Protein AF-A0A2G8SA10-F1 (afdb_monomer)

Solvent-accessible surface area (backbone atoms only — not comparable to full-atom values): 16112 Å² total; per-residue (Å²): 133,70,94,41,71,66,56,43,59,72,45,32,75,64,47,49,62,54,50,59,50,58,73,62,64,83,67,89,82,85,55,73,74,56,46,31,47,38,14,42,74,66,73,32,87,22,38,64,58,41,48,52,50,49,50,41,25,48,66,39,30,44,56,31,50,48,41,29,55,48,26,53,33,26,71,75,37,34,72,94,54,48,6,44,57,48,43,56,63,67,43,37,29,42,35,38,38,27,41,67,36,91,66,28,86,79,42,53,52,41,50,23,46,31,78,74,50,70,51,83,43,42,48,64,60,48,43,72,67,39,73,64,46,34,50,54,54,59,70,41,49,65,58,55,50,53,50,46,65,74,43,59,84,42,90,43,54,70,49,70,43,41,37,34,42,38,36,64,93,38,91,56,63,48,79,47,74,37,82,37,45,51,58,39,66,70,62,75,72,46,91,68,52,71,64,57,53,51,42,43,36,54,32,40,35,50,51,22,52,49,26,42,58,69,39,40,34,36,43,53,82,41,92,88,48,66,47,53,61,40,48,18,44,69,44,81,53,96,94,38,80,41,82,41,68,53,59,96,52,66,68,50,44,74,72,62,75,56,82,46,84,95,48,68,59,65,59,53,50,55,53,58,70,67,45,79,50,89,64,52,73,68,56,48,38,39,46,60,66,39,78

Structure (mmCIF, N/CA/C/O backbone):
data_AF-A0A2G8SA10-F1
#
_entry.id   AF-A0A2G8SA10-F1
#
loop_
_atom_site.group_PDB
_atom_site.id
_atom_site.type_symbol
_atom_site.label_atom_id
_atom_site.label_alt_id
_atom_site.label_comp_id
_atom_site.label_asym_id
_atom_site.label_entity_id
_atom_site.label_seq_id
_atom_site.pdbx_PDB_ins_code
_atom_site.Cartn_x
_atom_site.Cartn_y
_atom_site.Cartn_z
_atom_site.occupancy
_atom_site.B_iso_or_equiv
_atom_site.auth_seq_id
_atom_site.auth_comp_id
_atom_site.auth_asym_id
_atom_site.auth_atom_id
_atom_site.pdbx_PDB_model_num
ATOM 1 N N . MET A 1 1 ? 3.191 -9.660 -19.227 1.00 52.47 1 MET A N 1
ATOM 2 C CA . MET A 1 1 ? 2.932 -9.912 -20.667 1.00 52.47 1 MET A CA 1
ATOM 3 C C . MET A 1 1 ? 1.747 -10.867 -20.722 1.00 52.47 1 MET A C 1
ATOM 5 O O . MET A 1 1 ? 1.812 -11.886 -20.051 1.00 52.47 1 MET A O 1
ATOM 9 N N . TYR A 1 2 ? 0.640 -10.502 -21.376 1.00 78.06 2 TYR A N 1
ATOM 10 C CA . TYR A 1 2 ? -0.600 -11.293 -21.336 1.00 78.06 2 TYR A CA 1
ATOM 11 C C . TYR A 1 2 ? -0.462 -12.633 -22.078 1.00 78.06 2 TYR A C 1
ATOM 13 O O . TYR A 1 2 ? 0.208 -12.698 -23.105 1.00 78.06 2 TYR A O 1
ATOM 21 N N . CYS A 1 3 ? -1.139 -13.672 -21.576 1.00 63.56 3 CYS A N 1
ATOM 22 C CA . CYS A 1 3 ? -1.157 -15.028 -22.142 1.00 63.56 3 CYS A CA 1
ATOM 23 C C . CYS A 1 3 ? -1.763 -15.124 -23.547 1.00 63.56 3 CYS A C 1
ATOM 25 O O . CYS A 1 3 ? -1.371 -15.969 -24.347 1.00 63.56 3 CYS A O 1
ATOM 27 N N . SER A 1 4 ? -2.741 -14.272 -23.842 1.00 87.19 4 SER A N 1
ATOM 28 C CA . SER A 1 4 ? -3.426 -14.219 -25.128 1.00 87.19 4 SER A CA 1
ATOM 29 C C . SER A 1 4 ? -4.048 -12.842 -25.350 1.00 87.19 4 SER A C 1
ATOM 31 O O . SER A 1 4 ? -4.092 -11.995 -24.448 1.00 87.19 4 SER A O 1
ATOM 33 N N . LYS A 1 5 ? -4.573 -12.624 -26.559 1.00 73.94 5 LYS A N 1
ATOM 34 C CA . LYS A 1 5 ? -5.356 -11.426 -26.875 1.00 73.94 5 LYS A CA 1
ATOM 35 C C . LYS A 1 5 ? -6.669 -11.384 -26.094 1.00 73.94 5 LYS A C 1
ATOM 37 O O . LYS A 1 5 ? -7.080 -10.293 -25.710 1.00 73.94 5 LYS A O 1
ATOM 42 N N . GLU A 1 6 ? -7.303 -12.526 -25.813 1.00 85.00 6 GLU A N 1
ATOM 43 C CA . GLU A 1 6 ? -8.458 -12.586 -24.910 1.00 85.00 6 GLU A CA 1
ATOM 44 C C . GLU A 1 6 ? -8.082 -12.174 -23.479 1.00 85.00 6 GLU A C 1
ATOM 46 O O . GLU A 1 6 ? -8.785 -11.345 -22.904 1.00 85.00 6 GLU A O 1
ATOM 51 N N . CYS A 1 7 ? -6.953 -12.661 -22.935 1.00 68.69 7 CYS A N 1
ATOM 52 C CA . CYS A 1 7 ? -6.465 -12.259 -21.606 1.00 68.69 7 CYS A CA 1
ATOM 53 C C . CYS A 1 7 ? -6.276 -10.730 -21.532 1.00 68.69 7 CYS A C 1
ATOM 55 O O . CYS A 1 7 ? -6.734 -10.081 -20.595 1.00 68.69 7 CYS A O 1
ATOM 57 N N . GLN A 1 8 ? -5.656 -10.144 -22.564 1.00 74.94 8 GLN A N 1
ATOM 58 C CA . GLN A 1 8 ? -5.450 -8.698 -22.662 1.00 74.94 8 GLN A CA 1
ATOM 59 C C . GLN A 1 8 ? -6.767 -7.919 -22.796 1.00 74.94 8 GLN A C 1
ATOM 61 O O . GLN A 1 8 ? -6.911 -6.856 -22.200 1.00 74.94 8 GLN A O 1
ATOM 66 N N . LYS A 1 9 ? -7.727 -8.411 -23.591 1.00 82.88 9 LYS A N 1
ATOM 67 C CA . LYS A 1 9 ? -9.037 -7.763 -23.767 1.00 82.88 9 LYS A CA 1
ATOM 68 C C . LYS A 1 9 ? -9.859 -7.779 -22.483 1.00 82.88 9 LYS A C 1
ATOM 70 O O . LYS A 1 9 ? -10.496 -6.775 -22.179 1.00 82.88 9 LYS A O 1
ATOM 75 N N . ASN A 1 10 ? -9.832 -8.888 -21.747 1.00 81.62 10 ASN A N 1
ATOM 76 C CA . ASN A 1 10 ? -10.555 -9.025 -20.484 1.00 81.62 10 ASN A CA 1
ATOM 77 C C . ASN A 1 10 ? -10.010 -8.070 -19.419 1.00 81.62 10 ASN A C 1
ATOM 79 O O . ASN A 1 10 ? -10.787 -7.462 -18.690 1.00 81.62 10 ASN A O 1
ATOM 83 N N . ASP A 1 11 ? -8.693 -7.869 -19.390 1.00 74.56 11 ASP A N 1
ATOM 84 C CA . ASP A 1 11 ? -8.050 -6.930 -18.469 1.00 74.56 11 ASP A CA 1
ATOM 85 C C . ASP A 1 11 ? -7.935 -5.495 -19.027 1.00 74.56 11 ASP A C 1
ATOM 87 O O . ASP A 1 11 ? -7.415 -4.577 -18.391 1.00 74.56 11 ASP A O 1
ATOM 91 N N . TRP A 1 12 ? -8.458 -5.254 -20.233 1.00 68.25 12 TRP A N 1
ATOM 92 C CA . TRP A 1 12 ? -8.303 -3.974 -20.920 1.00 68.25 12 TRP A CA 1
ATOM 93 C C . TRP A 1 12 ? -8.905 -2.808 -20.141 1.00 68.25 12 TRP A C 1
ATOM 95 O O . TRP A 1 12 ? -8.407 -1.695 -20.250 1.00 68.25 12 TRP A O 1
ATOM 105 N N . ALA A 1 13 ? -9.956 -3.021 -19.347 1.00 68.00 13 ALA A N 1
ATOM 106 C CA . ALA A 1 13 ? -10.545 -1.954 -18.541 1.00 68.00 13 ALA A CA 1
ATOM 107 C C . ALA A 1 13 ? -9.548 -1.384 -17.513 1.00 68.00 13 ALA A C 1
ATOM 109 O O . ALA A 1 13 ? -9.407 -0.162 -17.435 1.00 68.00 13 ALA A O 1
ATOM 110 N N . HIS A 1 14 ? -8.809 -2.248 -16.807 1.00 57.03 14 HIS A N 1
ATOM 111 C CA . HIS A 1 14 ? -7.754 -1.837 -15.875 1.00 57.03 14 HIS A CA 1
ATOM 112 C C . HIS A 1 14 ? -6.529 -1.314 -16.635 1.00 57.03 14 HIS A C 1
ATOM 114 O O . HIS A 1 14 ? -6.027 -0.222 -16.361 1.00 57.03 14 HIS A O 1
ATOM 120 N N . HIS A 1 15 ? -6.102 -2.035 -17.675 1.00 58.75 15 HIS A N 1
ATOM 121 C CA . HIS A 1 15 ? -4.906 -1.693 -18.441 1.00 58.75 15 HIS A CA 1
ATOM 122 C C . HIS A 1 15 ? -5.034 -0.385 -19.237 1.00 58.75 15 HIS A C 1
ATOM 124 O O . HIS A 1 15 ? -4.071 0.365 -19.364 1.00 58.75 15 HIS A O 1
ATOM 130 N N . LYS A 1 16 ? -6.211 -0.062 -19.785 1.00 64.62 16 LYS A N 1
ATOM 131 C CA . LYS A 1 16 ? -6.434 1.119 -20.643 1.00 64.62 16 LYS A CA 1
ATOM 132 C C . LYS A 1 16 ? -6.174 2.430 -19.910 1.00 64.62 16 LYS A C 1
ATOM 134 O O . LYS A 1 16 ? -5.709 3.383 -20.538 1.00 64.62 16 LYS A O 1
ATOM 139 N N . ALA A 1 17 ? -6.488 2.494 -18.616 1.00 55.41 17 ALA A N 1
ATOM 140 C CA . ALA A 1 17 ? -6.209 3.668 -17.796 1.00 55.41 17 ALA A CA 1
ATOM 141 C C . ALA A 1 17 ? -4.692 3.891 -17.662 1.00 55.41 17 ALA A C 1
ATOM 143 O O . ALA A 1 17 ? -4.213 4.993 -17.933 1.00 55.41 17 ALA A O 1
ATOM 144 N N . MET A 1 18 ? -3.938 2.824 -17.375 1.00 48.91 18 MET A N 1
ATOM 145 C CA . MET A 1 18 ? -2.472 2.852 -17.275 1.00 48.91 18 MET A CA 1
ATOM 146 C C . MET A 1 18 ? -1.786 3.068 -18.636 1.00 48.91 18 MET A C 1
ATOM 148 O O . MET A 1 18 ? -0.852 3.852 -18.759 1.00 48.91 18 MET A O 1
ATOM 152 N N . CYS A 1 19 ? -2.277 2.446 -19.708 1.00 54.28 19 CYS A N 1
ATOM 153 C CA . CYS A 1 19 ? -1.694 2.548 -21.048 1.00 54.28 19 CYS A CA 1
ATOM 154 C C . CYS A 1 19 ? -1.793 3.970 -21.622 1.00 54.28 19 CYS A C 1
ATOM 156 O O . CYS A 1 19 ? -0.804 4.509 -22.122 1.00 54.28 19 CYS A O 1
ATOM 158 N N . LYS A 1 20 ? -2.958 4.623 -21.486 1.00 50.97 20 LYS A N 1
ATOM 159 C CA . LYS A 1 20 ? -3.136 6.031 -21.892 1.00 50.97 20 LYS A CA 1
ATOM 160 C C . LYS A 1 20 ? -2.178 6.967 -21.159 1.00 50.97 20 LYS A C 1
ATOM 162 O O . LYS A 1 20 ? -1.727 7.960 -21.731 1.00 50.97 20 LYS A O 1
ATOM 167 N N . TYR A 1 21 ? -1.883 6.650 -19.907 1.00 48.22 21 TYR A N 1
ATOM 168 C CA . TYR A 1 21 ? -0.949 7.398 -19.089 1.00 48.22 21 TYR A CA 1
ATOM 169 C C . TYR A 1 21 ? 0.499 7.224 -19.572 1.00 48.22 21 TYR A C 1
ATOM 171 O O . TYR A 1 21 ? 1.159 8.222 -19.858 1.00 48.22 21 TYR A O 1
ATOM 179 N N . ILE A 1 22 ? 0.943 5.982 -19.806 1.00 47.69 22 ILE A N 1
ATOM 180 C CA . ILE A 1 22 ? 2.280 5.677 -20.347 1.00 47.69 22 ILE A CA 1
ATOM 181 C C . ILE A 1 22 ? 2.517 6.421 -21.672 1.00 47.69 22 ILE A C 1
ATOM 183 O O . ILE A 1 22 ? 3.528 7.097 -21.823 1.00 47.69 22 ILE A O 1
ATOM 187 N N . THR A 1 23 ? 1.542 6.422 -22.592 1.00 48.53 23 THR A N 1
ATOM 188 C CA . THR A 1 23 ? 1.671 7.125 -23.887 1.00 48.53 23 THR A CA 1
ATOM 189 C C . THR A 1 23 ? 1.771 8.655 -23.794 1.00 48.53 23 THR A C 1
ATOM 191 O O . THR A 1 23 ? 2.188 9.298 -24.756 1.00 48.53 23 THR A O 1
ATOM 194 N N . ARG A 1 24 ? 1.386 9.272 -22.666 1.00 52.22 24 ARG A N 1
ATOM 195 C CA . ARG A 1 24 ? 1.549 10.723 -22.445 1.00 52.22 24 ARG A CA 1
ATOM 196 C C . ARG A 1 24 ? 2.944 11.093 -21.937 1.00 52.22 24 ARG A C 1
ATOM 198 O O . ARG A 1 24 ? 3.322 12.257 -22.057 1.00 52.22 24 ARG A O 1
ATOM 205 N N . ARG A 1 25 ? 3.684 10.129 -21.384 1.00 48.16 25 ARG A N 1
ATOM 206 C CA . ARG A 1 25 ? 4.980 10.347 -20.734 1.00 48.16 25 ARG A CA 1
ATOM 207 C C . ARG A 1 25 ? 6.124 10.599 -21.719 1.00 48.16 25 ARG A C 1
ATOM 209 O O . ARG A 1 25 ? 7.017 11.376 -21.405 1.00 48.16 25 ARG A O 1
ATOM 216 N N . ASP A 1 26 ? 6.041 10.045 -22.928 1.00 48.62 26 ASP A N 1
ATOM 217 C CA . ASP A 1 26 ? 7.108 10.070 -23.948 1.00 48.62 26 ASP A CA 1
ATOM 218 C C . ASP A 1 26 ? 7.297 11.424 -24.675 1.00 48.62 26 ASP A C 1
ATOM 220 O O . ASP A 1 26 ? 7.929 11.491 -25.727 1.00 48.62 26 ASP A O 1
ATOM 224 N N . ARG A 1 27 ? 6.748 12.534 -24.162 1.00 48.84 27 ARG A N 1
ATOM 225 C CA . ARG A 1 27 ? 6.917 13.875 -24.759 1.00 48.84 27 ARG A CA 1
ATOM 226 C C . ARG A 1 27 ? 7.646 14.811 -23.791 1.00 48.84 27 ARG A C 1
ATOM 228 O O . ARG A 1 27 ? 7.020 15.452 -22.946 1.00 48.84 27 ARG A O 1
ATOM 235 N N . GLU A 1 28 ? 8.971 14.858 -23.919 1.00 50.31 28 GLU A N 1
ATOM 236 C CA . GLU A 1 28 ? 9.911 15.593 -23.059 1.00 50.31 28 GLU A CA 1
ATOM 237 C C . GLU A 1 28 ? 9.909 17.124 -23.244 1.00 50.31 28 GLU A C 1
ATOM 239 O O . GLU A 1 28 ? 9.985 17.634 -24.360 1.00 50.31 28 GLU A O 1
ATOM 244 N N . ASN A 1 29 ? 9.827 17.825 -22.103 1.00 49.28 29 ASN A N 1
ATOM 245 C CA . ASN A 1 29 ? 10.587 19.002 -21.632 1.00 49.28 29 ASN A CA 1
ATOM 246 C C . ASN A 1 29 ? 9.717 19.690 -20.565 1.00 49.28 29 ASN A C 1
ATOM 248 O O . ASN A 1 29 ? 8.727 20.354 -20.885 1.00 49.28 29 ASN A O 1
ATOM 252 N N . TRP A 1 30 ? 10.025 19.464 -19.285 1.00 57.94 30 TRP A N 1
ATOM 253 C CA . TRP A 1 30 ? 9.155 19.836 -18.163 1.00 57.94 30 TRP A CA 1
ATOM 254 C C . TRP A 1 30 ? 9.758 21.004 -17.376 1.00 57.94 30 TRP A C 1
ATOM 256 O O . TRP A 1 30 ? 10.756 20.846 -16.683 1.00 57.94 30 TRP A O 1
ATOM 266 N N . GLY A 1 31 ? 9.153 22.189 -17.498 1.00 60.66 31 GLY A N 1
ATOM 267 C CA . GLY A 1 31 ? 9.415 23.324 -16.609 1.00 60.66 31 GLY A CA 1
ATOM 268 C C . GLY A 1 31 ? 8.595 23.235 -15.316 1.00 60.66 31 GLY A C 1
ATOM 269 O O . GLY A 1 31 ? 7.579 22.538 -15.273 1.00 60.66 31 GLY A O 1
ATOM 270 N N . LYS A 1 32 ? 9.012 23.974 -14.278 1.00 62.75 32 LYS A N 1
ATOM 271 C CA . LYS A 1 32 ? 8.345 24.058 -12.961 1.00 62.75 32 LYS A CA 1
ATOM 272 C C . LYS A 1 32 ? 6.838 24.337 -13.070 1.00 62.75 32 LYS A C 1
ATOM 274 O O . LYS A 1 32 ? 6.046 23.663 -12.422 1.00 62.75 32 LYS A O 1
ATOM 279 N N . ASP A 1 33 ? 6.451 25.227 -13.982 1.00 70.50 33 ASP A N 1
ATOM 280 C CA . ASP A 1 33 ? 5.052 25.602 -14.232 1.00 70.50 33 ASP A CA 1
ATOM 281 C C . ASP A 1 33 ? 4.172 24.406 -14.634 1.00 70.50 33 ASP A C 1
ATOM 283 O O . ASP A 1 33 ? 2.975 24.360 -14.337 1.00 70.50 33 ASP A O 1
ATOM 287 N N . ARG A 1 34 ? 4.762 23.394 -15.284 1.00 72.00 34 ARG A N 1
ATOM 288 C CA . ARG A 1 34 ? 4.030 22.195 -15.688 1.00 72.00 34 ARG A CA 1
ATOM 289 C C . ARG A 1 34 ? 3.843 21.224 -14.528 1.00 72.00 34 ARG A C 1
ATOM 291 O O . ARG A 1 34 ? 2.785 20.622 -14.465 1.00 72.00 34 ARG A O 1
ATOM 298 N N . LEU A 1 35 ? 4.791 21.109 -13.593 1.00 75.81 35 LEU A N 1
ATOM 299 C CA . LEU A 1 35 ? 4.600 20.293 -12.385 1.00 75.81 35 LEU A CA 1
ATOM 300 C C . LEU A 1 35 ? 3.471 20.857 -11.516 1.00 75.81 35 LEU A C 1
ATOM 302 O O . LEU A 1 35 ? 2.586 20.111 -11.106 1.00 75.81 35 LEU A O 1
ATOM 306 N N . ASP A 1 36 ? 3.426 22.174 -11.321 1.00 82.06 36 ASP A N 1
ATOM 307 C CA . ASP A 1 36 ? 2.353 22.804 -10.541 1.00 82.06 36 ASP A CA 1
ATOM 308 C C . ASP A 1 36 ? 0.973 22.590 -11.186 1.00 82.06 36 ASP A C 1
ATOM 310 O O . ASP A 1 36 ? -0.012 22.345 -10.485 1.00 82.06 36 ASP A O 1
ATOM 314 N N . THR A 1 37 ? 0.917 22.563 -12.524 1.00 85.94 37 THR A N 1
ATOM 315 C CA . THR A 1 37 ? -0.301 22.217 -13.275 1.00 85.94 37 THR A CA 1
ATOM 316 C C . THR A 1 37 ? -0.801 20.808 -12.926 1.00 85.94 37 THR A C 1
ATOM 318 O O . THR A 1 37 ? -2.004 20.593 -12.824 1.00 85.94 37 THR A O 1
ATOM 321 N N . GLU A 1 38 ? 0.090 19.843 -12.694 1.00 85.50 38 GLU A N 1
ATOM 322 C CA . GLU A 1 38 ? -0.276 18.444 -12.423 1.00 85.50 38 GLU A CA 1
ATOM 323 C C . GLU A 1 38 ? -0.978 18.283 -11.068 1.00 85.50 38 GLU A C 1
ATOM 325 O O . GLU A 1 38 ? -1.976 17.569 -10.978 1.00 85.50 38 GLU A O 1
ATOM 330 N N . GLY A 1 39 ? -0.527 19.002 -10.034 1.00 85.38 39 GLY A N 1
ATOM 331 C CA . GLY A 1 39 ? -1.239 19.067 -8.753 1.00 85.38 39 GLY A CA 1
ATOM 332 C C . GLY A 1 39 ? -2.639 19.668 -8.907 1.00 85.38 39 GLY A C 1
ATOM 333 O O . GLY A 1 39 ? -3.624 19.124 -8.397 1.00 85.38 39 GLY A O 1
ATOM 334 N N . GLN A 1 40 ? -2.747 20.741 -9.695 1.00 89.44 40 GLN A N 1
ATOM 335 C CA . GLN A 1 40 ? -4.011 21.431 -9.967 1.00 89.44 40 GLN A CA 1
ATOM 336 C C . GLN A 1 40 ? -5.011 20.570 -10.742 1.00 89.44 40 GLN A C 1
ATOM 338 O O . GLN A 1 40 ? -6.209 20.637 -10.456 1.00 89.44 40 GLN A O 1
ATOM 343 N N . LEU A 1 41 ? -4.544 19.707 -11.654 1.00 89.06 41 LEU A N 1
ATOM 344 C CA . LEU A 1 41 ? -5.399 18.778 -12.408 1.00 89.06 41 LEU A CA 1
ATOM 345 C C . LEU A 1 41 ? -6.212 17.840 -11.508 1.00 89.06 41 LEU A C 1
ATOM 347 O O . LEU A 1 41 ? -7.290 17.398 -11.907 1.00 89.06 41 LEU A O 1
ATOM 351 N N . VAL A 1 42 ? -5.717 17.545 -10.306 1.00 91.25 42 VAL A N 1
ATOM 352 C CA . VAL A 1 42 ? -6.379 16.659 -9.338 1.00 91.25 42 VAL A CA 1
ATOM 353 C C . VAL A 1 42 ? -6.788 17.376 -8.048 1.00 91.25 42 VAL A C 1
ATOM 355 O O . VAL A 1 42 ? -7.100 16.729 -7.050 1.00 91.25 42 VAL A O 1
ATOM 358 N N . GLY A 1 43 ? -6.863 18.711 -8.086 1.00 91.81 43 GLY A N 1
ATOM 359 C CA . GLY A 1 43 ? -7.466 19.532 -7.033 1.00 91.81 43 GLY A CA 1
ATOM 360 C C . GLY A 1 43 ? -6.532 19.969 -5.900 1.00 91.81 43 GLY A C 1
ATOM 361 O O . GLY A 1 43 ? -7.026 20.444 -4.874 1.00 91.81 43 GLY A O 1
ATOM 362 N N . PHE A 1 44 ? -5.215 19.836 -6.065 1.00 93.62 44 PHE A N 1
ATOM 363 C CA . PHE A 1 44 ? -4.211 20.398 -5.155 1.00 93.62 44 PHE A CA 1
ATOM 364 C C . PHE A 1 44 ? -3.696 21.746 -5.665 1.00 93.62 44 PHE A C 1
ATOM 366 O O . PHE A 1 44 ? -3.887 22.107 -6.823 1.00 93.62 44 PHE A O 1
ATOM 373 N N . LYS A 1 45 ? -3.052 22.524 -4.795 1.00 92.75 45 LYS A N 1
ATOM 374 C CA . LYS A 1 45 ? -2.494 23.834 -5.145 1.00 92.75 45 LYS A CA 1
ATOM 375 C C . LYS A 1 45 ? -1.344 23.727 -6.154 1.00 92.75 45 LYS A C 1
ATOM 377 O O . LYS A 1 45 ? -1.262 24.545 -7.071 1.00 92.75 45 LYS A O 1
ATOM 382 N N . ASP A 1 46 ? -0.464 22.754 -5.943 1.00 90.31 46 ASP A N 1
ATOM 383 C CA . ASP A 1 46 ? 0.769 22.523 -6.693 1.00 90.31 46 ASP A CA 1
ATOM 384 C C . ASP A 1 46 ? 1.234 21.057 -6.541 1.00 90.31 46 ASP A C 1
ATOM 386 O O . ASP A 1 46 ? 0.609 20.261 -5.829 1.00 90.31 46 ASP A O 1
ATOM 390 N N . ALA A 1 47 ? 2.306 20.672 -7.245 1.00 89.19 47 ALA A N 1
ATOM 391 C CA . ALA A 1 47 ? 2.854 19.312 -7.183 1.00 89.19 47 ALA A CA 1
ATOM 392 C C . ALA A 1 47 ? 3.388 18.942 -5.794 1.00 89.19 47 ALA A C 1
ATOM 394 O O . ALA A 1 47 ? 3.367 17.764 -5.430 1.00 89.19 47 ALA A O 1
ATOM 395 N N . THR A 1 48 ? 3.865 19.927 -5.030 1.00 89.19 48 THR A N 1
ATOM 396 C CA . THR A 1 48 ? 4.391 19.711 -3.679 1.00 89.19 48 THR A CA 1
ATOM 397 C C . THR A 1 48 ? 3.260 19.302 -2.745 1.00 89.19 48 THR A C 1
ATOM 399 O O . 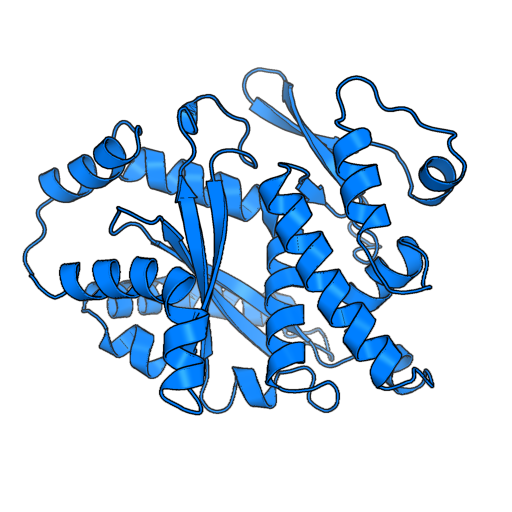THR A 1 48 ? 3.362 18.262 -2.111 1.00 89.19 48 THR A O 1
ATOM 402 N N . GLU A 1 49 ? 2.138 20.032 -2.739 1.00 92.81 49 GLU A N 1
ATOM 403 C CA . GLU A 1 49 ? 0.985 19.688 -1.892 1.00 92.81 49 GLU A CA 1
ATOM 404 C C . GLU A 1 49 ? 0.394 18.311 -2.250 1.00 92.81 49 GLU A C 1
ATOM 406 O O . GLU A 1 49 ? -0.009 17.560 -1.361 1.00 92.81 49 GLU A O 1
ATOM 411 N N . LEU A 1 50 ? 0.376 17.943 -3.539 1.00 94.44 50 LEU A N 1
ATOM 412 C CA . LEU A 1 50 ? -0.017 16.596 -3.972 1.00 94.44 50 LEU A CA 1
ATOM 413 C C . LEU A 1 50 ? 0.976 15.525 -3.489 1.00 94.44 50 LEU A C 1
ATOM 415 O O . LEU A 1 50 ? 0.557 14.457 -3.045 1.00 94.44 50 LEU A O 1
ATOM 419 N N . SER A 1 51 ? 2.278 15.802 -3.571 1.00 92.94 51 SER A N 1
ATOM 420 C CA . SER A 1 51 ? 3.328 14.890 -3.107 1.00 92.94 51 SER A CA 1
ATOM 421 C C . SER A 1 51 ? 3.251 14.681 -1.594 1.00 92.94 51 SER A C 1
ATOM 423 O O . SER A 1 51 ? 3.267 13.540 -1.143 1.00 92.94 51 SER A O 1
ATOM 425 N N . ASP A 1 52 ? 3.074 15.752 -0.820 1.00 92.81 52 ASP A N 1
ATOM 426 C CA . ASP A 1 52 ? 2.902 15.686 0.634 1.00 92.81 52 ASP A CA 1
ATOM 427 C C . ASP A 1 52 ? 1.677 14.837 1.000 1.00 92.81 52 ASP A C 1
ATOM 429 O O . ASP A 1 52 ? 1.772 13.918 1.812 1.00 92.81 52 ASP A O 1
ATOM 433 N N . ALA A 1 53 ? 0.539 15.067 0.334 1.00 95.38 53 ALA A N 1
ATOM 434 C CA . ALA A 1 53 ? -0.672 14.283 0.560 1.00 95.38 53 ALA A CA 1
ATOM 435 C C . ALA A 1 53 ? -0.505 12.802 0.182 1.00 95.38 53 ALA A C 1
ATOM 437 O O . ALA A 1 53 ? -1.063 11.927 0.847 1.00 95.38 53 ALA A O 1
ATOM 438 N N . LEU A 1 54 ? 0.245 12.507 -0.884 1.00 96.81 54 LEU A N 1
ATOM 439 C CA . LEU A 1 54 ? 0.559 11.137 -1.282 1.00 96.81 54 LEU A CA 1
ATOM 440 C C . LEU A 1 54 ? 1.467 10.455 -0.250 1.00 96.81 54 LEU A C 1
ATOM 442 O O . LEU A 1 54 ? 1.189 9.318 0.125 1.00 96.81 54 LEU A O 1
ATOM 446 N N . SER A 1 55 ? 2.494 11.147 0.249 1.00 95.44 55 SER A N 1
ATOM 447 C CA . SER A 1 55 ? 3.364 10.641 1.319 1.00 95.44 55 SER A CA 1
ATOM 448 C C . SER A 1 55 ? 2.559 10.327 2.579 1.00 95.44 55 SER A C 1
ATOM 450 O O . SER A 1 55 ? 2.638 9.218 3.104 1.00 95.44 55 SER A O 1
ATOM 452 N N . ASP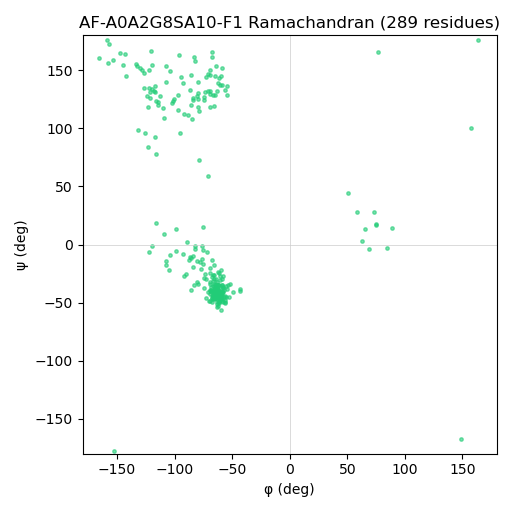 A 1 56 ? 1.707 11.260 3.007 1.00 94.94 56 ASP A N 1
ATOM 453 C CA . ASP A 1 56 ? 0.803 11.096 4.147 1.00 94.94 56 ASP A CA 1
ATOM 454 C C . ASP A 1 56 ? -0.127 9.881 3.977 1.00 94.94 56 ASP A C 1
ATOM 456 O O . ASP A 1 56 ? -0.391 9.143 4.934 1.00 94.94 56 ASP A O 1
ATOM 460 N N . TRP A 1 57 ? -0.621 9.645 2.757 1.00 96.81 57 TRP A N 1
ATOM 461 C CA . TRP A 1 57 ? -1.456 8.488 2.440 1.00 96.81 57 TRP A CA 1
ATOM 462 C C . TRP A 1 57 ? -0.675 7.173 2.487 1.00 96.81 57 TRP A C 1
ATOM 464 O O . TRP A 1 57 ? -1.181 6.195 3.047 1.00 96.81 57 TRP A O 1
ATOM 474 N N . ILE A 1 58 ? 0.548 7.145 1.946 1.00 97.19 58 ILE A N 1
ATOM 475 C CA . ILE A 1 58 ? 1.437 5.974 1.982 1.00 97.19 58 ILE A CA 1
ATOM 476 C C . ILE A 1 58 ? 1.768 5.621 3.435 1.00 97.19 58 ILE A C 1
ATOM 478 O O . ILE A 1 58 ? 1.580 4.476 3.841 1.00 97.19 58 ILE A O 1
ATOM 482 N N . ASP A 1 59 ? 2.169 6.601 4.245 1.00 94.75 59 ASP A N 1
ATOM 483 C CA . ASP A 1 59 ? 2.513 6.405 5.658 1.00 94.75 59 ASP A CA 1
ATOM 484 C C . ASP A 1 59 ? 1.304 5.978 6.496 1.00 94.75 59 ASP A C 1
ATOM 486 O O . ASP A 1 59 ? 1.397 5.157 7.415 1.00 94.75 59 ASP A O 1
ATOM 490 N N . THR A 1 60 ? 0.129 6.516 6.175 1.00 95.50 60 THR A N 1
ATOM 491 C CA . THR A 1 60 ? -1.129 6.116 6.807 1.00 95.50 60 THR A CA 1
ATOM 492 C C . THR A 1 60 ? -1.457 4.652 6.533 1.00 95.50 60 THR A C 1
ATOM 494 O O . THR A 1 60 ? -1.876 3.939 7.447 1.00 95.50 60 THR A O 1
ATOM 497 N N . ASN A 1 61 ? -1.253 4.206 5.296 1.00 96.50 61 ASN A N 1
ATOM 498 C CA . ASN A 1 61 ? -1.604 2.869 4.837 1.00 96.50 61 ASN A CA 1
ATOM 499 C C . ASN A 1 61 ? -0.410 1.905 4.820 1.00 96.50 61 ASN A C 1
ATOM 501 O O . ASN A 1 61 ? -0.521 0.824 4.250 1.00 96.50 61 ASN A O 1
ATOM 505 N N . HIS A 1 62 ? 0.713 2.255 5.455 1.00 95.06 62 HIS A N 1
ATOM 506 C CA . HIS A 1 62 ? 1.972 1.515 5.345 1.00 95.06 62 HIS A CA 1
ATOM 507 C C . HIS A 1 62 ? 1.813 0.017 5.646 1.00 95.06 62 HIS A C 1
ATOM 509 O O . HIS A 1 62 ? 2.310 -0.820 4.896 1.00 95.06 62 HIS A O 1
ATOM 515 N N . TRP A 1 63 ? 1.088 -0.341 6.713 1.00 94.44 63 TRP A N 1
ATOM 516 C CA . TRP A 1 63 ? 0.825 -1.748 7.032 1.00 94.44 63 TRP A CA 1
ATOM 517 C C . TRP A 1 63 ? 0.048 -2.449 5.909 1.00 94.44 63 TRP A C 1
ATOM 519 O O . TRP A 1 63 ? 0.485 -3.479 5.399 1.00 94.44 63 TRP A O 1
ATOM 529 N N . ALA A 1 64 ? -1.061 -1.850 5.463 1.00 95.81 64 ALA A N 1
ATOM 530 C CA . ALA A 1 64 ? -1.911 -2.426 4.427 1.00 95.81 64 ALA A CA 1
ATOM 531 C C . ALA A 1 64 ? -1.166 -2.559 3.092 1.00 95.81 64 ALA A C 1
ATOM 533 O O . ALA A 1 64 ? -1.272 -3.596 2.448 1.00 95.81 64 ALA A O 1
ATOM 534 N N . VAL A 1 65 ? -0.355 -1.569 2.703 1.00 97.44 65 VAL A N 1
ATOM 535 C CA . VAL A 1 65 ? 0.483 -1.664 1.498 1.00 97.44 65 VAL A CA 1
ATOM 536 C C . VAL A 1 65 ? 1.508 -2.790 1.624 1.00 97.44 65 VAL A C 1
ATOM 538 O O . VAL A 1 65 ? 1.718 -3.521 0.659 1.00 97.44 65 VAL A O 1
ATOM 541 N N . GLY A 1 66 ? 2.123 -2.961 2.797 1.00 95.19 66 GLY A N 1
ATOM 542 C CA . GLY A 1 66 ? 3.058 -4.057 3.049 1.00 95.19 66 GLY A CA 1
ATOM 543 C C . GLY A 1 66 ? 2.415 -5.424 2.814 1.00 95.19 66 GLY A C 1
ATOM 544 O O . GLY A 1 66 ? 2.950 -6.227 2.047 1.00 95.19 66 GLY A O 1
ATOM 545 N N . ILE A 1 67 ? 1.233 -5.649 3.396 1.00 94.62 67 ILE A N 1
ATOM 546 C CA . ILE A 1 67 ? 0.460 -6.882 3.191 1.00 94.62 67 ILE A CA 1
ATOM 547 C C . ILE A 1 67 ? 0.024 -7.030 1.729 1.00 94.62 67 ILE A C 1
ATOM 549 O O . ILE A 1 67 ? 0.214 -8.094 1.146 1.00 94.62 67 ILE A O 1
ATOM 553 N N . TYR A 1 68 ? -0.487 -5.965 1.105 1.00 96.69 68 TYR A N 1
ATOM 554 C CA . TYR A 1 68 ? -0.906 -5.962 -0.301 1.00 96.69 68 TYR A CA 1
ATOM 555 C C . TYR A 1 68 ? 0.238 -6.386 -1.228 1.00 96.69 68 TYR A C 1
ATOM 557 O O . TYR A 1 68 ? 0.089 -7.284 -2.057 1.00 96.69 68 TYR A O 1
ATOM 565 N N . ALA A 1 69 ? 1.408 -5.768 -1.062 1.00 96.50 69 ALA A N 1
ATOM 566 C CA . ALA A 1 69 ? 2.571 -6.023 -1.896 1.00 96.50 69 ALA A CA 1
ATOM 567 C C . ALA A 1 69 ? 3.101 -7.450 -1.724 1.00 96.50 69 ALA A C 1
ATOM 569 O O . ALA A 1 69 ? 3.467 -8.107 -2.702 1.00 96.50 69 ALA A O 1
ATOM 570 N N . LYS A 1 70 ? 3.096 -7.947 -0.485 1.00 93.69 70 LYS A N 1
ATOM 571 C CA . LYS A 1 70 ? 3.504 -9.312 -0.159 1.00 93.69 70 LYS A CA 1
ATOM 572 C C . LYS A 1 70 ? 2.543 -10.354 -0.722 1.00 93.69 70 LYS A C 1
ATOM 574 O O . LYS A 1 70 ? 2.986 -11.304 -1.363 1.00 93.69 70 LYS A O 1
ATOM 579 N N . ALA A 1 71 ? 1.242 -10.144 -0.551 1.00 94.38 71 ALA A N 1
ATOM 580 C CA . ALA A 1 71 ? 0.209 -11.038 -1.053 1.00 94.38 71 ALA A CA 1
ATOM 581 C C . ALA A 1 71 ? 0.252 -11.154 -2.585 1.00 94.38 71 ALA A C 1
ATOM 583 O O . ALA A 1 71 ? 0.201 -12.261 -3.116 1.00 94.38 71 ALA A O 1
ATOM 584 N N . HIS A 1 72 ? 0.459 -10.046 -3.308 1.00 95.75 72 HIS A N 1
ATOM 585 C CA . HIS A 1 72 ? 0.655 -10.103 -4.763 1.00 95.75 72 HIS A CA 1
ATOM 586 C C . HIS A 1 72 ? 1.941 -10.823 -5.165 1.00 95.75 72 HIS A C 1
ATOM 588 O O . HIS A 1 72 ? 1.929 -11.600 -6.115 1.00 95.75 72 HIS A O 1
ATOM 594 N N . ALA A 1 73 ? 3.045 -10.627 -4.438 1.00 94.56 73 ALA A N 1
ATOM 595 C CA . ALA A 1 73 ? 4.278 -11.367 -4.706 1.00 94.56 73 ALA A CA 1
ATOM 596 C C . ALA A 1 73 ? 4.077 -12.884 -4.533 1.00 94.56 73 ALA A C 1
ATOM 598 O O . ALA A 1 73 ? 4.538 -13.664 -5.367 1.00 94.56 73 ALA A O 1
ATOM 599 N N . LEU A 1 74 ? 3.361 -13.298 -3.483 1.00 92.44 74 LEU A N 1
ATOM 600 C CA . LEU A 1 74 ? 3.012 -14.697 -3.221 1.00 92.44 74 LEU A CA 1
ATOM 601 C C . LEU A 1 74 ? 2.074 -15.268 -4.285 1.00 92.44 74 LEU A C 1
ATOM 603 O O . LEU A 1 74 ? 2.272 -16.395 -4.734 1.00 92.44 74 LEU A O 1
ATOM 607 N N . ARG A 1 75 ? 1.082 -14.486 -4.716 1.00 92.19 75 ARG A N 1
ATOM 608 C CA . ARG A 1 75 ? 0.129 -14.881 -5.756 1.00 92.19 75 ARG A CA 1
ATOM 609 C C . ARG A 1 75 ? 0.817 -15.167 -7.092 1.00 92.19 75 ARG A C 1
ATOM 611 O O . ARG A 1 75 ? 0.455 -16.130 -7.758 1.00 92.19 75 ARG A O 1
ATOM 618 N N . GLU A 1 76 ? 1.815 -14.364 -7.459 1.00 92.75 76 GLU A N 1
ATOM 619 C CA . GLU A 1 76 ? 2.538 -14.505 -8.730 1.00 92.75 76 GLU A CA 1
ATOM 620 C C . GLU A 1 76 ? 3.700 -15.510 -8.663 1.00 92.75 76 GLU A C 1
ATOM 622 O O . GLU A 1 76 ? 3.952 -16.248 -9.615 1.00 92.75 76 GLU A O 1
ATOM 627 N N . GLY A 1 77 ? 4.441 -15.539 -7.551 1.00 89.00 77 GLY A N 1
ATOM 628 C CA . GLY A 1 77 ? 5.640 -16.371 -7.402 1.00 89.00 77 GLY A CA 1
ATOM 629 C C . GLY A 1 77 ? 5.440 -17.688 -6.660 1.00 89.00 77 GLY A C 1
ATOM 630 O O . GLY A 1 77 ? 6.377 -18.482 -6.582 1.00 89.00 77 GLY A O 1
ATOM 631 N N . GLY A 1 78 ? 4.246 -17.923 -6.123 1.00 84.69 78 GLY A N 1
ATOM 632 C CA . GLY A 1 78 ? 3.908 -19.106 -5.345 1.00 84.69 78 GLY A CA 1
ATOM 633 C C . GLY A 1 78 ? 4.456 -19.094 -3.912 1.00 84.69 78 GLY A C 1
ATOM 634 O O . GLY A 1 78 ? 5.351 -18.328 -3.541 1.00 84.69 78 GLY A O 1
ATOM 635 N N . LEU A 1 79 ? 3.908 -20.005 -3.105 1.00 79.75 79 LEU A N 1
ATOM 636 C CA . LEU A 1 79 ? 4.178 -20.132 -1.668 1.00 79.75 79 LEU A CA 1
ATOM 637 C C . LEU A 1 79 ? 5.600 -20.609 -1.357 1.00 79.75 79 LEU A C 1
ATOM 639 O O . LEU A 1 79 ? 6.236 -20.098 -0.440 1.00 79.75 79 LEU A O 1
ATOM 643 N N . ARG A 1 80 ? 6.112 -21.567 -2.141 1.00 77.44 80 ARG A N 1
ATOM 644 C CA . ARG A 1 80 ? 7.375 -22.271 -1.854 1.00 77.44 80 ARG A CA 1
ATOM 645 C C . ARG A 1 80 ? 8.580 -21.337 -1.753 1.00 77.44 80 ARG A C 1
ATOM 647 O O . ARG A 1 80 ? 9.481 -21.589 -0.965 1.00 77.44 80 ARG A O 1
ATOM 654 N N . ASP A 1 81 ? 8.586 -20.284 -2.563 1.00 79.19 81 ASP A N 1
ATOM 655 C CA . ASP A 1 81 ? 9.655 -19.288 -2.593 1.00 79.19 81 ASP A CA 1
ATOM 656 C C . ASP A 1 81 ? 9.205 -17.939 -2.018 1.00 79.19 81 ASP A C 1
ATOM 658 O O . ASP A 1 81 ? 9.916 -16.950 -2.168 1.00 79.19 81 ASP A O 1
ATOM 662 N N . SER A 1 82 ? 8.019 -17.873 -1.405 1.00 81.44 82 SER A N 1
ATOM 663 C CA . SER A 1 82 ? 7.468 -16.656 -0.778 1.00 81.44 82 SER A CA 1
ATOM 664 C C . SER A 1 82 ? 7.329 -15.474 -1.736 1.00 81.44 82 SER A C 1
ATOM 666 O O . SER A 1 82 ? 7.496 -14.314 -1.360 1.00 81.44 82 SER A O 1
ATOM 668 N N . GLY A 1 83 ? 7.137 -15.762 -3.023 1.00 87.50 83 GLY A N 1
ATOM 669 C CA . GLY A 1 83 ? 7.221 -14.752 -4.071 1.00 87.50 83 GLY A CA 1
ATOM 670 C C . GLY A 1 83 ? 8.626 -14.190 -4.332 1.00 87.50 83 GLY A C 1
ATOM 671 O O . GLY A 1 83 ? 8.788 -13.426 -5.279 1.00 87.50 83 GLY A O 1
ATOM 672 N N . LEU A 1 84 ? 9.662 -14.567 -3.573 1.00 90.94 84 LEU A N 1
ATOM 673 C CA . LEU A 1 84 ? 11.012 -13.994 -3.672 1.00 90.94 84 LEU A CA 1
ATOM 674 C C . LEU A 1 84 ? 11.662 -14.284 -5.019 1.00 90.94 84 LEU A C 1
ATOM 676 O O . LEU A 1 84 ? 12.203 -13.375 -5.642 1.00 90.94 84 LEU A O 1
ATOM 680 N N . LYS A 1 85 ? 11.573 -15.524 -5.523 1.00 91.62 85 LYS A N 1
ATOM 681 C CA . LYS A 1 85 ? 12.093 -15.826 -6.869 1.00 91.62 85 LYS A CA 1
ATOM 682 C C . LYS A 1 85 ? 11.420 -14.958 -7.926 1.00 91.62 85 LYS A C 1
ATOM 684 O O . LYS A 1 85 ? 12.100 -14.441 -8.809 1.00 91.62 85 LYS A O 1
ATOM 689 N N . PHE A 1 86 ? 10.109 -14.752 -7.804 1.00 94.75 86 PHE A N 1
ATOM 690 C CA . PHE A 1 86 ? 9.379 -13.867 -8.697 1.00 94.75 86 PHE A CA 1
ATOM 691 C C . PHE A 1 86 ? 9.827 -12.412 -8.540 1.00 94.75 86 PHE A C 1
ATOM 693 O O . PHE A 1 86 ? 10.094 -11.771 -9.548 1.00 94.75 86 PHE A O 1
ATOM 700 N N . THR A 1 87 ? 9.974 -11.868 -7.333 1.00 95.88 87 THR A N 1
ATOM 701 C CA . THR A 1 87 ? 10.335 -10.450 -7.164 1.00 95.88 87 THR A CA 1
ATOM 702 C C . THR A 1 87 ? 11.811 -10.152 -7.403 1.00 95.88 87 THR A C 1
ATOM 704 O O . THR A 1 87 ? 12.139 -9.002 -7.683 1.00 95.88 87 THR A O 1
ATOM 707 N N . GLN A 1 88 ? 12.699 -11.147 -7.321 1.00 94.88 88 GLN A N 1
ATOM 708 C CA . GLN A 1 88 ? 14.152 -10.957 -7.391 1.00 94.88 88 GLN A CA 1
ATOM 709 C C . GLN A 1 88 ? 14.786 -11.447 -8.698 1.00 94.88 88 GLN A C 1
ATOM 711 O O . GLN A 1 88 ? 15.891 -11.011 -9.016 1.00 94.88 88 GLN A O 1
ATOM 716 N N . ASN A 1 89 ? 14.113 -12.300 -9.482 1.00 94.12 89 ASN A N 1
ATOM 717 C CA . ASN A 1 89 ? 14.668 -12.831 -10.728 1.00 94.12 89 ASN A CA 1
ATOM 718 C C . ASN A 1 89 ? 13.689 -12.738 -11.926 1.00 94.12 89 ASN A C 1
ATOM 720 O O . ASN A 1 89 ? 12.812 -13.589 -12.085 1.00 94.12 89 ASN A O 1
ATOM 724 N N . PRO A 1 90 ? 13.815 -11.710 -12.793 1.00 96.19 90 PRO A N 1
ATOM 725 C CA . PRO A 1 90 ? 14.600 -10.489 -12.576 1.00 96.19 90 PRO A CA 1
ATOM 726 C C . PRO A 1 90 ? 13.988 -9.622 -11.459 1.00 96.19 90 PRO A C 1
ATOM 728 O O . PRO A 1 90 ? 12.792 -9.781 -11.191 1.00 96.19 90 PRO A O 1
ATOM 731 N N . PRO A 1 91 ? 14.748 -8.680 -10.856 1.00 96.88 91 PRO A N 1
ATOM 732 C CA . PRO A 1 91 ? 14.235 -7.763 -9.840 1.00 96.88 91 PRO A CA 1
ATOM 733 C C . PRO A 1 91 ? 13.034 -6.959 -10.345 1.00 96.88 91 PRO A C 1
ATOM 735 O O . PRO A 1 91 ? 13.093 -6.393 -11.442 1.00 96.88 91 PRO A O 1
ATOM 738 N N . LYS A 1 92 ? 11.960 -6.881 -9.553 1.00 97.88 92 LYS A N 1
ATOM 739 C CA . LYS A 1 92 ? 10.699 -6.219 -9.922 1.00 97.88 92 LYS A CA 1
ATOM 740 C C . LYS A 1 92 ? 10.332 -5.071 -8.987 1.00 97.88 92 LYS A C 1
ATOM 742 O O . LYS A 1 92 ? 10.730 -5.049 -7.828 1.00 97.88 92 LYS A O 1
ATOM 747 N N . VAL A 1 93 ? 9.552 -4.143 -9.528 1.00 98.06 93 VAL A N 1
ATOM 748 C CA . VAL A 1 93 ? 8.846 -3.058 -8.848 1.00 98.06 93 VAL A CA 1
ATOM 749 C C . VAL A 1 93 ? 7.356 -3.355 -8.963 1.00 98.06 93 VAL A C 1
ATOM 751 O O . VAL A 1 93 ? 6.860 -3.583 -10.071 1.00 98.06 93 VAL A O 1
ATOM 754 N N . LEU A 1 94 ? 6.656 -3.348 -7.831 1.00 98.44 94 LEU A N 1
ATOM 755 C CA . LEU A 1 94 ? 5.197 -3.346 -7.819 1.00 98.44 94 LEU A CA 1
ATOM 756 C C . LEU A 1 94 ? 4.719 -1.921 -8.092 1.00 98.44 94 LEU A C 1
ATOM 758 O O . LEU A 1 94 ? 5.109 -1.000 -7.381 1.00 98.44 94 LEU A O 1
ATOM 762 N N . VAL A 1 95 ? 3.881 -1.728 -9.100 1.00 98.12 95 VAL A N 1
ATOM 763 C CA . VAL A 1 95 ? 3.245 -0.441 -9.394 1.00 98.12 95 VAL A CA 1
ATOM 764 C C . VAL A 1 95 ? 1.822 -0.486 -8.860 1.00 98.12 95 VAL A C 1
ATOM 766 O O . VAL A 1 95 ? 1.075 -1.387 -9.220 1.00 98.12 95 VAL A O 1
ATOM 769 N N . ILE A 1 96 ? 1.442 0.468 -8.015 1.00 98.44 96 ILE A N 1
ATOM 770 C CA . ILE A 1 96 ? 0.089 0.631 -7.482 1.00 98.44 96 ILE A CA 1
ATOM 771 C C . ILE A 1 96 ? -0.518 1.886 -8.105 1.00 98.44 96 ILE A C 1
ATOM 773 O O . ILE A 1 96 ? -0.026 2.999 -7.905 1.00 98.44 96 ILE A O 1
ATOM 777 N N . GLY A 1 97 ? -1.602 1.699 -8.856 1.00 97.88 97 GLY A N 1
ATOM 778 C CA . GLY A 1 97 ? -2.370 2.788 -9.442 1.00 97.88 97 GLY A CA 1
ATOM 779 C C . GLY A 1 97 ? -3.315 3.399 -8.413 1.00 97.88 97 GLY A C 1
ATOM 780 O O . GLY A 1 97 ? -4.121 2.693 -7.798 1.00 97.88 97 GLY A O 1
ATOM 781 N N . LEU A 1 98 ? -3.245 4.718 -8.259 1.00 98.25 98 LEU A N 1
ATOM 782 C CA . LEU A 1 98 ? -4.062 5.495 -7.339 1.00 98.25 98 LEU A CA 1
ATOM 783 C C . LEU A 1 98 ? -4.953 6.477 -8.095 1.00 98.25 98 LEU A C 1
ATOM 785 O O . LEU A 1 98 ? -4.511 7.184 -8.996 1.00 98.25 98 LEU A O 1
ATOM 789 N N . LEU A 1 99 ? -6.211 6.574 -7.684 1.00 96.75 99 LEU A N 1
ATOM 790 C CA . LEU A 1 99 ? -7.127 7.629 -8.092 1.00 96.75 99 LEU A CA 1
ATOM 791 C C . LEU A 1 99 ? -7.238 8.659 -6.966 1.00 96.75 99 LEU A C 1
ATOM 793 O O . LEU A 1 99 ? -7.655 8.316 -5.859 1.00 96.75 99 LEU A O 1
ATOM 797 N N . CYS A 1 100 ? -6.909 9.918 -7.257 1.00 96.50 100 CYS A N 1
ATOM 798 C CA . CYS A 1 100 ? -7.176 11.029 -6.345 1.00 96.50 100 CYS A CA 1
ATOM 799 C C . CYS A 1 100 ? -8.693 11.249 -6.214 1.00 96.50 100 CYS A C 1
ATOM 801 O O . CYS A 1 100 ? -9.403 11.346 -7.220 1.00 96.50 100 CYS A O 1
ATOM 803 N N . LEU A 1 101 ? -9.200 11.314 -4.981 1.00 95.00 101 LEU A N 1
ATOM 804 C CA . LEU A 1 101 ? -10.616 11.548 -4.720 1.00 95.00 101 LEU A CA 1
ATOM 805 C C . LEU A 1 101 ? -10.946 13.052 -4.703 1.00 95.00 101 LEU A C 1
ATOM 807 O O . LEU A 1 101 ? -10.148 13.861 -4.227 1.00 95.00 101 LEU A O 1
ATOM 811 N N . PRO A 1 102 ? -12.148 13.457 -5.155 1.00 91.75 102 PRO A N 1
ATOM 812 C CA . PRO A 1 102 ? -12.582 14.845 -5.055 1.00 91.75 102 PRO A CA 1
ATOM 813 C C . PRO A 1 102 ? -12.504 15.361 -3.614 1.00 91.75 102 PRO A C 1
ATOM 815 O O . PRO A 1 102 ? -13.021 14.734 -2.689 1.00 91.75 102 PRO A O 1
ATOM 818 N N . GLY A 1 103 ? -11.861 16.514 -3.425 1.00 89.62 103 GLY A N 1
ATOM 819 C CA . GLY A 1 103 ? -11.680 17.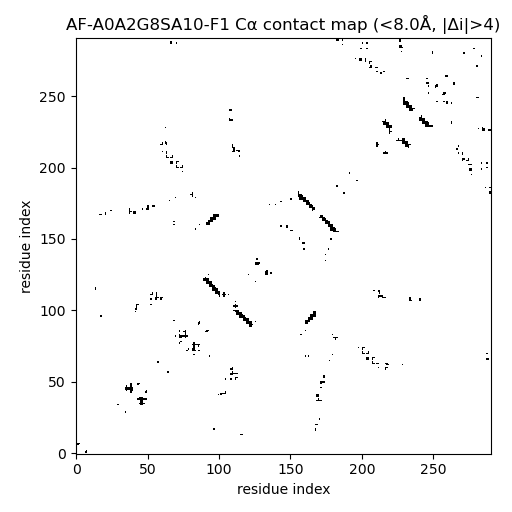109 -2.102 1.00 89.62 103 GLY A CA 1
ATOM 820 C C . GLY A 1 103 ? -10.629 16.418 -1.229 1.00 89.62 103 GLY A C 1
ATOM 821 O O . GLY A 1 103 ? -10.622 16.677 -0.028 1.00 89.62 103 GLY A O 1
ATOM 822 N N . ALA A 1 104 ? -9.737 15.592 -1.801 1.00 89.31 104 ALA A N 1
ATOM 823 C CA . ALA A 1 104 ? -8.660 14.885 -1.094 1.00 89.31 104 ALA A CA 1
ATOM 824 C C . ALA A 1 104 ? -7.919 15.751 -0.065 1.00 89.31 104 ALA A C 1
ATOM 826 O O . ALA A 1 104 ? -7.682 15.309 1.054 1.00 89.31 104 ALA A O 1
ATOM 827 N N . ARG A 1 105 ? -7.658 17.018 -0.399 1.00 86.50 105 ARG A N 1
ATOM 828 C CA . ARG A 1 105 ? -7.029 18.016 0.477 1.00 86.50 105 ARG A CA 1
ATOM 829 C C . ARG A 1 105 ? -7.716 18.205 1.838 1.00 86.50 105 ARG A C 1
ATOM 831 O O . ARG A 1 105 ? -7.061 18.516 2.827 1.00 86.50 105 ARG A O 1
ATOM 838 N N . ALA A 1 106 ? -9.040 18.086 1.886 1.00 86.94 106 ALA A N 1
ATOM 839 C CA . ALA A 1 106 ? -9.825 18.250 3.109 1.00 86.94 106 ALA A CA 1
ATOM 840 C C . ALA A 1 106 ? -10.059 16.921 3.845 1.00 86.94 106 ALA A C 1
ATOM 842 O O . ALA A 1 106 ? -10.603 16.920 4.952 1.00 86.94 106 ALA A O 1
ATOM 843 N N . LEU A 1 107 ? -9.689 15.794 3.231 1.00 87.81 107 LEU A N 1
ATOM 844 C CA . LEU A 1 107 ? -9.874 14.471 3.806 1.00 87.81 107 LEU A CA 1
ATOM 845 C C . LEU A 1 107 ? -8.736 14.135 4.784 1.00 87.81 107 LEU A C 1
ATOM 847 O O . LEU A 1 107 ? -7.647 14.700 4.704 1.00 87.81 107 LEU A O 1
ATOM 851 N N . PRO A 1 108 ? -8.968 13.201 5.722 1.00 89.12 108 PRO A N 1
ATOM 852 C CA . PRO A 1 108 ? -7.892 12.648 6.534 1.00 89.12 108 PRO A CA 1
ATOM 853 C C . PRO A 1 108 ? -6.804 11.985 5.660 1.00 89.12 108 PRO A C 1
ATOM 855 O O . PRO A 1 108 ? -7.153 11.437 4.610 1.00 89.12 108 PRO A O 1
ATOM 858 N N . PRO A 1 109 ? -5.536 11.934 6.120 1.00 86.19 109 PRO A N 1
ATOM 859 C CA . PRO A 1 109 ? -4.379 11.381 5.397 1.00 86.19 109 PRO A CA 1
ATOM 860 C C . PRO A 1 109 ? -4.616 10.052 4.655 1.00 86.19 109 PRO A C 1
ATOM 862 O O . PRO A 1 109 ? -4.195 9.882 3.519 1.00 86.19 109 PRO A O 1
ATOM 865 N N . GLY A 1 110 ? -5.398 9.130 5.224 1.00 89.06 110 GLY A N 1
ATOM 866 C CA . GLY A 1 110 ? -5.696 7.829 4.606 1.00 89.06 110 GLY A CA 1
ATOM 867 C C . GLY A 1 110 ? -6.815 7.802 3.565 1.00 89.06 110 GLY A C 1
ATOM 868 O O . GLY A 1 110 ? -7.123 6.735 3.047 1.00 89.06 110 GLY A O 1
ATOM 869 N N . ARG A 1 111 ? -7.476 8.930 3.283 1.00 92.50 111 ARG A N 1
ATOM 870 C CA . ARG A 1 111 ? -8.715 8.971 2.482 1.00 92.50 111 ARG A CA 1
ATOM 871 C C . ARG A 1 111 ? -8.617 9.801 1.209 1.00 92.50 111 ARG A C 1
ATOM 873 O O . ARG A 1 111 ? -9.598 9.864 0.479 1.00 92.50 111 ARG A O 1
ATOM 880 N N . GLY A 1 112 ? -7.474 10.428 0.937 1.00 94.56 112 GLY A N 1
ATOM 881 C CA . GLY A 1 112 ? -7.276 11.238 -0.269 1.00 94.56 112 GLY A CA 1
ATOM 882 C C . GLY A 1 112 ? -7.234 10.429 -1.570 1.00 94.56 112 GLY A C 1
ATOM 883 O O . GLY A 1 112 ? -7.567 10.959 -2.628 1.00 94.56 112 GLY A O 1
ATOM 884 N N . PHE A 1 113 ? -6.880 9.143 -1.496 1.00 97.25 113 PHE A N 1
ATOM 885 C CA . PHE A 1 113 ? -6.635 8.299 -2.663 1.00 97.25 113 PHE A CA 1
ATOM 886 C C . PHE A 1 113 ? -7.353 6.955 -2.556 1.00 97.25 113 PHE A C 1
ATOM 888 O O . PHE A 1 113 ? -7.614 6.454 -1.461 1.00 97.25 113 PHE A O 1
ATOM 895 N N . ARG A 1 114 ? -7.658 6.375 -3.718 1.00 97.06 114 ARG A N 1
ATOM 896 C CA . ARG A 1 114 ? -8.226 5.035 -3.879 1.00 97.06 114 ARG A CA 1
ATOM 897 C C . ARG A 1 114 ? -7.299 4.185 -4.737 1.00 97.06 114 ARG A C 1
ATOM 899 O O . ARG A 1 114 ? -6.934 4.608 -5.830 1.00 97.06 114 ARG A O 1
ATOM 906 N N . VAL A 1 115 ? -6.983 2.981 -4.283 1.00 97.88 115 VAL A N 1
ATOM 907 C CA . VAL A 1 115 ? -6.321 1.955 -5.092 1.00 97.88 115 VAL A CA 1
ATOM 908 C C . VAL A 1 115 ? -7.291 1.458 -6.156 1.00 97.88 115 VAL A C 1
ATOM 910 O O . VAL A 1 115 ? -8.436 1.122 -5.852 1.00 97.88 115 VAL A O 1
ATOM 913 N N . ILE A 1 116 ? -6.837 1.436 -7.406 1.00 97.12 116 ILE A N 1
ATOM 914 C CA . ILE A 1 116 ? -7.649 1.030 -8.565 1.00 97.12 116 ILE A CA 1
ATOM 915 C C . ILE A 1 116 ? -7.049 -0.138 -9.356 1.00 97.12 116 ILE A C 1
ATOM 917 O O . ILE A 1 116 ? -7.662 -0.606 -10.314 1.00 97.12 116 ILE A O 1
ATOM 921 N N . GLY A 1 117 ? -5.836 -0.564 -9.010 1.00 95.12 117 GLY A N 1
ATOM 922 C CA . GLY A 1 117 ? -5.141 -1.647 -9.689 1.00 95.12 117 GLY A CA 1
ATOM 923 C C . GLY A 1 117 ? -3.651 -1.668 -9.382 1.00 95.12 117 GLY A C 1
ATOM 924 O O . GLY A 1 117 ? -3.121 -0.781 -8.705 1.00 95.12 117 GLY A O 1
ATOM 925 N N . HIS A 1 118 ? -2.982 -2.685 -9.911 1.00 97.50 118 HIS A N 1
ATOM 926 C CA . HIS A 1 118 ? -1.541 -2.850 -9.805 1.00 97.50 118 HIS A CA 1
ATOM 927 C C . HIS A 1 118 ? -0.954 -3.442 -11.092 1.00 97.50 118 HIS A C 1
ATOM 929 O O . HIS A 1 118 ? -1.682 -3.987 -11.922 1.00 97.50 118 HIS A O 1
ATOM 935 N N . ASP A 1 119 ? 0.363 -3.341 -11.245 1.00 97.19 119 ASP A N 1
ATOM 936 C CA . ASP A 1 119 ? 1.137 -4.013 -12.292 1.00 97.19 119 ASP A CA 1
ATOM 937 C C . ASP A 1 119 ? 2.543 -4.360 -11.771 1.00 97.19 119 ASP A C 1
ATOM 939 O O . ASP A 1 119 ? 3.008 -3.823 -10.763 1.00 97.19 119 ASP A O 1
ATOM 943 N N . TRP A 1 120 ? 3.242 -5.240 -12.481 1.00 97.62 120 TRP A N 1
ATOM 944 C CA . TRP A 1 120 ? 4.617 -5.629 -12.199 1.00 97.62 120 TRP A CA 1
ATOM 945 C C . TRP A 1 120 ? 5.537 -5.217 -13.344 1.00 97.62 120 TRP A C 1
ATOM 947 O O . TRP A 1 120 ? 5.392 -5.654 -14.489 1.00 97.62 120 TRP A O 1
ATOM 957 N N . ILE A 1 121 ? 6.565 -4.432 -13.026 1.00 96.94 121 ILE A N 1
ATOM 958 C CA . ILE A 1 121 ? 7.623 -4.076 -13.977 1.00 96.94 121 ILE A CA 1
ATOM 959 C C . ILE A 1 121 ? 8.980 -4.500 -13.436 1.00 96.94 121 ILE A C 1
ATOM 961 O O . ILE A 1 121 ? 9.203 -4.540 -12.233 1.00 96.94 121 ILE A O 1
ATOM 965 N N . THR A 1 122 ? 9.925 -4.819 -14.312 1.00 98.00 122 THR A N 1
ATOM 966 C CA . THR A 1 122 ? 11.311 -5.053 -13.885 1.00 98.00 122 THR A CA 1
ATOM 967 C C . THR A 1 122 ? 11.957 -3.742 -13.437 1.00 98.00 122 THR A C 1
ATOM 969 O O . THR A 1 122 ? 11.676 -2.696 -14.026 1.00 98.00 122 THR A O 1
ATOM 972 N N . VAL A 1 123 ? 12.899 -3.799 -12.496 1.00 97.06 123 VAL A N 1
ATOM 973 C CA . VAL A 1 123 ? 13.737 -2.652 -12.106 1.00 97.06 123 VAL A CA 1
ATOM 974 C C . VAL A 1 123 ? 14.474 -2.062 -13.312 1.00 97.06 123 VAL A C 1
ATOM 976 O O . VAL A 1 123 ? 14.620 -0.848 -13.402 1.00 97.06 123 VAL A O 1
ATOM 979 N N . GLU A 1 124 ? 14.901 -2.899 -14.261 1.00 96.88 124 GLU A N 1
ATOM 980 C CA . GLU A 1 124 ? 15.503 -2.449 -15.520 1.00 96.88 124 GLU A CA 1
ATOM 981 C C . GLU A 1 124 ? 14.538 -1.562 -16.317 1.00 96.88 124 GLU A C 1
ATOM 983 O O . GLU A 1 124 ? 14.849 -0.401 -16.557 1.00 96.88 124 GLU A O 1
ATOM 988 N N . ARG A 1 125 ? 13.332 -2.062 -16.620 1.00 95.19 125 ARG A N 1
ATOM 989 C CA . ARG A 1 125 ? 12.259 -1.286 -17.270 1.00 95.19 125 ARG A CA 1
ATOM 990 C C . ARG A 1 125 ? 11.914 0.015 -16.538 1.00 95.19 125 ARG A C 1
ATOM 992 O O . ARG A 1 125 ? 11.630 1.009 -17.197 1.00 95.19 125 ARG A O 1
ATOM 999 N N . TYR A 1 126 ? 11.911 0.018 -15.203 1.00 94.00 126 TYR A N 1
ATOM 1000 C CA . TYR A 1 126 ? 11.701 1.242 -14.422 1.00 94.00 126 TYR A CA 1
ATOM 1001 C C . TYR A 1 126 ? 12.816 2.262 -14.700 1.00 94.00 126 TYR A C 1
ATOM 1003 O O . TYR A 1 126 ? 12.545 3.387 -15.107 1.00 94.00 126 TYR A O 1
ATOM 1011 N N . LYS A 1 127 ? 14.080 1.844 -14.567 1.00 92.62 127 LYS A N 1
ATOM 1012 C CA . LYS A 1 127 ? 15.258 2.697 -14.790 1.00 92.62 127 LYS A CA 1
ATOM 1013 C C . LYS A 1 127 ? 15.398 3.173 -16.233 1.00 92.62 127 LYS A C 1
ATOM 1015 O O . LYS A 1 127 ? 15.874 4.277 -16.460 1.00 92.62 127 LYS A O 1
ATOM 1020 N N . SER A 1 128 ? 15.005 2.351 -17.203 1.00 91.00 128 SER A N 1
ATOM 1021 C CA . SER A 1 128 ? 15.061 2.694 -18.626 1.00 91.00 128 SER A CA 1
ATOM 1022 C C . SER A 1 128 ? 13.870 3.538 -19.086 1.00 91.00 128 SER A C 1
ATOM 1024 O O . SER A 1 128 ? 13.798 3.889 -20.260 1.00 91.00 128 SER A O 1
ATOM 1026 N N . GLY A 1 129 ? 12.899 3.806 -18.209 1.00 85.25 129 GLY A N 1
ATOM 1027 C CA . GLY A 1 129 ? 11.653 4.455 -18.591 1.00 85.25 129 GLY A CA 1
ATOM 1028 C C . GLY A 1 129 ? 11.787 5.955 -18.855 1.00 85.25 129 GLY A C 1
ATOM 1029 O O . GLY A 1 129 ? 11.052 6.479 -19.686 1.00 85.25 129 GLY A O 1
ATOM 1030 N N . SER A 1 130 ? 12.603 6.681 -18.089 1.00 85.31 130 SER A N 1
ATOM 1031 C CA . SER A 1 130 ? 12.880 8.116 -18.278 1.00 85.31 130 SER A CA 1
ATOM 1032 C C . SER A 1 130 ? 14.105 8.528 -17.458 1.00 85.31 130 SER A C 1
ATOM 1034 O O . SER A 1 130 ? 14.455 7.858 -16.484 1.00 85.31 130 SER A O 1
ATOM 1036 N N . ALA A 1 131 ? 14.728 9.660 -17.802 1.00 83.62 131 ALA A N 1
ATOM 1037 C CA . ALA A 1 131 ? 15.812 10.228 -16.995 1.00 83.62 131 ALA A CA 1
ATOM 1038 C C . ALA A 1 131 ? 15.367 10.511 -15.545 1.00 83.62 131 ALA A C 1
ATOM 1040 O O . ALA A 1 131 ? 16.123 10.260 -14.611 1.00 83.62 131 ALA A O 1
ATOM 1041 N N . ILE A 1 132 ? 14.113 10.941 -15.363 1.00 82.44 132 ILE A N 1
ATOM 1042 C CA . ILE A 1 132 ? 13.510 11.209 -14.049 1.00 82.44 132 ILE A CA 1
ATOM 1043 C C . ILE A 1 132 ? 13.365 9.920 -13.232 1.00 82.44 132 ILE A C 1
ATOM 1045 O O . ILE A 1 132 ? 13.692 9.908 -12.052 1.00 82.44 132 ILE A O 1
ATOM 1049 N N . ASP A 1 133 ? 12.907 8.815 -13.831 1.00 86.44 133 ASP A N 1
ATOM 1050 C CA . ASP A 1 133 ? 12.777 7.542 -13.108 1.00 86.44 133 ASP A CA 1
ATOM 1051 C C . ASP A 1 133 ? 14.147 7.004 -12.669 1.00 86.44 133 ASP A C 1
ATOM 1053 O O . ASP A 1 133 ? 14.286 6.497 -11.551 1.00 86.44 133 ASP A O 1
ATOM 1057 N N . LEU A 1 134 ? 15.168 7.138 -13.524 1.00 89.50 134 LEU A N 1
ATOM 1058 C CA . LEU A 1 134 ? 16.543 6.772 -13.189 1.00 89.50 134 LEU A CA 1
ATOM 1059 C C . LEU A 1 134 ? 17.097 7.639 -12.051 1.00 89.50 134 LEU A C 1
ATOM 1061 O O . LEU A 1 134 ? 17.697 7.114 -11.112 1.00 89.50 134 LEU A O 1
ATOM 1065 N N . GLU A 1 135 ? 16.888 8.951 -12.120 1.00 85.50 135 GLU A N 1
ATOM 1066 C CA . GLU A 1 135 ? 17.296 9.884 -11.073 1.00 85.50 135 GLU A CA 1
ATOM 1067 C C . GLU A 1 135 ? 16.587 9.574 -9.745 1.00 85.50 135 GLU A C 1
ATOM 1069 O O . GLU A 1 135 ? 17.252 9.396 -8.723 1.00 85.50 135 GLU A O 1
ATOM 1074 N N . ASN A 1 136 ? 15.264 9.389 -9.770 1.00 86.62 136 ASN A N 1
ATOM 1075 C CA . ASN A 1 136 ? 14.475 8.982 -8.609 1.00 86.62 136 ASN A CA 1
ATOM 1076 C C . ASN A 1 136 ? 14.997 7.673 -8.010 1.00 86.62 136 ASN A C 1
ATOM 1078 O O . ASN A 1 136 ? 15.165 7.581 -6.795 1.00 86.62 136 ASN A O 1
ATOM 1082 N N . TRP A 1 137 ? 15.311 6.668 -8.840 1.00 93.19 137 TRP A N 1
ATOM 1083 C CA . TRP A 1 137 ? 15.927 5.430 -8.357 1.00 93.19 137 TRP A CA 1
ATOM 1084 C C . TRP A 1 137 ? 17.222 5.714 -7.593 1.00 93.19 137 TRP A C 1
ATOM 1086 O O . TRP A 1 137 ? 17.410 5.210 -6.484 1.00 93.19 137 TRP A O 1
ATOM 1096 N N . ASN A 1 138 ? 18.109 6.521 -8.174 1.00 92.81 138 ASN A N 1
ATOM 1097 C CA . ASN A 1 138 ? 19.412 6.828 -7.593 1.00 92.81 138 ASN A CA 1
ATOM 1098 C C . ASN A 1 138 ? 19.289 7.594 -6.268 1.00 92.81 138 ASN A C 1
ATOM 1100 O O . ASN A 1 138 ? 19.994 7.258 -5.315 1.00 92.81 138 ASN A O 1
ATOM 1104 N N . HIS A 1 139 ? 18.342 8.532 -6.162 1.00 87.12 139 HIS A N 1
ATOM 1105 C CA . HIS A 1 139 ? 18.046 9.247 -4.912 1.00 87.12 139 HIS A CA 1
ATOM 1106 C C . HIS A 1 139 ? 17.570 8.323 -3.788 1.00 87.12 139 HIS A C 1
ATOM 1108 O O . HIS A 1 139 ? 17.770 8.631 -2.616 1.00 87.12 139 HIS A O 1
ATOM 1114 N N . THR A 1 140 ? 17.004 7.156 -4.112 1.00 91.62 140 THR A N 1
ATOM 1115 C CA . THR A 1 140 ? 16.581 6.184 -3.090 1.00 91.62 140 THR A CA 1
ATOM 1116 C C . THR A 1 140 ? 17.694 5.264 -2.583 1.00 91.62 140 THR A C 1
ATOM 1118 O O . THR A 1 140 ? 17.484 4.547 -1.604 1.00 91.62 140 THR A O 1
ATOM 1121 N N . LEU A 1 141 ? 18.880 5.250 -3.204 1.00 93.12 141 LEU A N 1
ATOM 1122 C CA . LEU A 1 141 ? 19.968 4.340 -2.815 1.00 93.12 141 LEU A CA 1
ATOM 1123 C C . LEU A 1 141 ? 20.407 4.490 -1.342 1.00 93.12 141 LEU A C 1
ATOM 1125 O O . LEU A 1 141 ? 20.617 3.456 -0.699 1.00 93.12 141 LEU A O 1
ATOM 1129 N N . PRO A 1 142 ? 20.513 5.707 -0.762 1.00 92.19 142 PRO A N 1
ATOM 1130 C CA . PRO A 1 142 ? 20.793 5.867 0.666 1.00 92.19 142 PRO A CA 1
ATOM 1131 C C . PRO A 1 142 ? 19.702 5.252 1.551 1.00 92.19 142 PRO A C 1
ATOM 1133 O O . PRO A 1 142 ? 20.018 4.529 2.495 1.00 92.19 142 PRO A O 1
ATOM 1136 N N . THR A 1 143 ? 18.427 5.460 1.207 1.00 89.44 143 THR A N 1
ATOM 1137 C CA . THR A 1 143 ? 17.283 4.870 1.921 1.00 89.44 143 THR A CA 1
ATOM 1138 C C . THR A 1 143 ? 17.322 3.347 1.858 1.00 89.44 143 THR A C 1
ATOM 1140 O O . THR A 1 143 ? 17.187 2.682 2.882 1.00 89.44 143 THR A O 1
ATOM 1143 N N . GLN A 1 144 ? 17.591 2.774 0.681 1.00 93.44 144 GLN A N 1
ATOM 1144 C CA . GLN A 1 144 ? 17.735 1.326 0.518 1.00 93.44 144 GLN A CA 1
ATOM 1145 C C . GLN A 1 144 ? 18.862 0.762 1.387 1.00 93.44 144 GLN A C 1
ATOM 1147 O O . GLN A 1 144 ? 18.695 -0.296 1.991 1.00 93.44 144 GLN A O 1
ATOM 1152 N N . ARG A 1 145 ? 20.005 1.456 1.463 1.00 94.75 145 ARG A N 1
ATOM 1153 C CA . ARG A 1 145 ? 21.127 1.052 2.318 1.00 94.75 145 ARG A CA 1
ATOM 1154 C C . ARG A 1 145 ? 20.730 1.078 3.792 1.00 94.75 145 ARG A C 1
ATOM 1156 O O . ARG A 1 145 ? 20.867 0.058 4.454 1.00 94.75 145 ARG A O 1
ATOM 1163 N N . SER A 1 146 ? 20.154 2.185 4.260 1.00 92.75 146 SER A N 1
ATOM 1164 C CA . SER A 1 146 ? 19.709 2.329 5.651 1.00 92.75 146 SER A CA 1
ATOM 1165 C C . SER A 1 146 ? 18.669 1.273 6.043 1.00 92.75 146 SER A C 1
ATOM 1167 O O . SER A 1 146 ? 18.742 0.700 7.125 1.00 92.75 146 SER A O 1
ATOM 1169 N N . MET A 1 147 ? 17.728 0.942 5.152 1.00 92.75 147 MET A N 1
ATOM 1170 C CA . MET A 1 147 ? 16.759 -0.126 5.413 1.00 92.75 147 MET A CA 1
ATOM 1171 C C . MET A 1 147 ? 17.417 -1.508 5.459 1.00 92.75 147 MET A C 1
ATOM 1173 O O . MET A 1 147 ? 17.064 -2.314 6.314 1.00 92.75 147 MET A O 1
ATOM 1177 N N . ARG A 1 148 ? 18.386 -1.793 4.581 1.00 94.69 148 ARG A N 1
ATOM 1178 C CA . ARG A 1 148 ? 19.145 -3.052 4.634 1.00 94.69 148 ARG A CA 1
ATOM 1179 C C . ARG A 1 148 ? 19.975 -3.166 5.906 1.00 94.69 148 ARG A C 1
ATOM 1181 O O . ARG A 1 148 ? 20.020 -4.246 6.466 1.00 94.69 148 ARG A O 1
ATOM 1188 N N . GLU A 1 149 ? 20.578 -2.079 6.374 1.00 94.19 149 GLU A N 1
ATOM 1189 C CA . GLU A 1 149 ? 21.280 -2.046 7.663 1.00 94.19 149 GLU A CA 1
ATOM 1190 C C . GLU A 1 149 ? 20.300 -2.283 8.819 1.00 94.19 149 GLU A C 1
ATOM 1192 O O . GLU A 1 149 ? 20.549 -3.116 9.680 1.00 94.19 149 GLU A O 1
ATOM 1197 N N . ARG A 1 150 ? 19.133 -1.628 8.795 1.00 91.06 150 ARG A N 1
ATOM 1198 C CA . ARG A 1 150 ? 18.104 -1.766 9.835 1.00 91.06 150 ARG A CA 1
ATOM 1199 C C . ARG A 1 150 ? 17.518 -3.177 9.939 1.00 91.06 150 ARG A C 1
ATOM 1201 O O . ARG A 1 150 ? 17.173 -3.604 11.036 1.00 91.06 150 ARG A O 1
ATOM 1208 N N . PHE A 1 151 ? 17.314 -3.858 8.813 1.00 91.06 151 PHE A N 1
ATOM 1209 C CA . PHE A 1 151 ? 16.661 -5.172 8.776 1.00 91.06 151 PHE A CA 1
ATOM 1210 C C . PHE A 1 151 ? 17.631 -6.339 8.562 1.00 91.06 151 PHE A C 1
ATOM 1212 O O . PHE A 1 151 ? 17.209 -7.485 8.686 1.00 91.06 151 PHE A O 1
ATOM 1219 N N . GLY A 1 152 ? 18.901 -6.070 8.257 1.00 90.31 152 GLY A N 1
ATOM 1220 C CA . GLY A 1 152 ? 19.892 -7.074 7.863 1.00 90.31 152 GLY A CA 1
ATOM 1221 C C . GLY A 1 152 ? 20.253 -8.076 8.956 1.00 90.31 152 GLY A C 1
ATOM 1222 O O . GLY A 1 152 ? 20.598 -9.207 8.633 1.00 90.31 152 GLY A O 1
ATOM 1223 N N . ASP A 1 153 ? 20.104 -7.696 10.227 1.00 90.94 153 ASP A N 1
ATOM 1224 C CA . ASP A 1 153 ? 20.352 -8.587 11.369 1.00 90.94 153 ASP A CA 1
ATOM 1225 C C . ASP A 1 153 ? 19.225 -9.613 11.586 1.00 90.94 153 ASP A C 1
ATOM 1227 O O . ASP A 1 153 ? 19.377 -10.571 12.345 1.00 90.94 153 ASP A O 1
ATOM 1231 N N . ASN A 1 154 ? 18.073 -9.437 10.931 1.00 88.62 154 ASN A N 1
ATOM 1232 C CA . ASN A 1 154 ? 16.987 -10.405 10.993 1.00 88.62 154 ASN A CA 1
ATOM 1233 C C . ASN A 1 154 ? 17.280 -11.567 10.034 1.00 88.62 154 ASN A C 1
ATOM 1235 O O . ASN A 1 154 ? 17.323 -11.374 8.822 1.00 88.62 154 ASN A O 1
ATOM 1239 N N . SER A 1 155 ? 17.406 -12.786 10.564 1.00 90.25 155 SER A N 1
ATOM 1240 C CA . SER A 1 155 ? 17.704 -13.992 9.776 1.00 90.25 155 SER A CA 1
ATOM 1241 C C . SER A 1 155 ? 16.662 -14.315 8.700 1.00 90.25 155 SER A C 1
ATOM 1243 O O . SER A 1 155 ? 16.977 -15.007 7.735 1.00 90.25 155 SER A O 1
ATOM 1245 N N . LEU A 1 156 ? 15.433 -13.811 8.839 1.00 90.06 156 LEU A N 1
ATOM 1246 C CA . LEU A 1 156 ? 14.382 -13.962 7.839 1.00 90.06 156 LEU A CA 1
ATOM 1247 C C . LEU A 1 156 ? 14.422 -12.868 6.772 1.00 90.06 156 LEU A C 1
ATOM 1249 O O . LEU A 1 156 ? 13.708 -12.993 5.786 1.00 90.06 156 LEU A O 1
ATOM 1253 N N . PHE A 1 157 ? 15.197 -11.791 6.921 1.00 92.88 157 PHE A N 1
ATOM 1254 C CA . PHE A 1 157 ? 15.227 -10.708 5.938 1.00 92.88 157 PHE A CA 1
ATOM 1255 C C . PHE A 1 157 ? 15.804 -11.183 4.598 1.00 92.88 157 PHE A C 1
ATOM 1257 O O . PHE A 1 157 ? 16.962 -11.574 4.499 1.00 92.88 157 PHE A O 1
ATOM 1264 N N . ALA A 1 158 ? 14.989 -11.098 3.546 1.00 93.12 158 ALA A N 1
ATOM 1265 C CA . ALA A 1 158 ? 15.326 -11.587 2.210 1.00 93.12 158 ALA A CA 1
ATOM 1266 C C . ALA A 1 158 ? 15.612 -10.458 1.206 1.00 93.12 158 ALA A C 1
ATOM 1268 O O . ALA A 1 158 ? 16.132 -10.699 0.115 1.00 93.12 158 ALA A O 1
ATOM 1269 N N . GLY A 1 159 ? 15.251 -9.214 1.533 1.00 94.19 159 GLY A N 1
ATOM 1270 C CA . GLY A 1 159 ? 15.481 -8.061 0.667 1.00 94.19 159 GLY A CA 1
ATOM 1271 C C . GLY A 1 159 ? 14.431 -6.967 0.808 1.00 94.19 159 GLY A C 1
ATOM 1272 O O . GLY A 1 159 ? 13.629 -6.955 1.735 1.00 94.19 159 GLY A O 1
ATOM 1273 N N . LEU A 1 160 ? 14.447 -6.025 -0.132 1.00 95.88 160 LEU A N 1
ATOM 1274 C CA . LEU A 1 160 ? 13.485 -4.928 -0.204 1.00 95.88 160 LEU A CA 1
ATOM 1275 C C . LEU A 1 160 ? 12.687 -5.049 -1.498 1.00 95.88 160 LEU A C 1
ATOM 1277 O O . LEU A 1 160 ? 13.279 -5.171 -2.571 1.00 95.88 160 LEU A O 1
ATOM 1281 N N . LEU A 1 161 ? 11.366 -4.961 -1.386 1.00 97.12 161 LEU A N 1
ATOM 1282 C CA . LEU A 1 161 ? 10.447 -4.848 -2.506 1.00 97.12 161 LEU A CA 1
ATOM 1283 C C . LEU A 1 161 ? 10.188 -3.365 -2.794 1.00 97.12 161 LEU A C 1
ATOM 1285 O O . LEU A 1 161 ? 9.571 -2.697 -1.960 1.00 97.12 161 LEU A O 1
ATOM 1289 N N . PRO A 1 162 ? 10.647 -2.824 -3.934 1.00 98.00 162 PRO A N 1
ATOM 1290 C CA . PRO A 1 162 ? 10.255 -1.487 -4.353 1.00 98.00 162 PRO A CA 1
ATOM 1291 C C . PRO A 1 162 ? 8.778 -1.465 -4.767 1.00 98.00 162 PRO A C 1
ATOM 1293 O O . PRO A 1 162 ? 8.329 -2.294 -5.562 1.00 98.00 162 PRO A O 1
ATOM 1296 N N . VAL A 1 163 ? 8.043 -0.482 -4.254 1.00 98.38 163 VAL A N 1
ATOM 1297 C CA . VAL A 1 163 ? 6.636 -0.218 -4.567 1.00 98.38 163 VAL A CA 1
ATOM 1298 C C . VAL A 1 163 ? 6.513 1.216 -5.073 1.00 98.38 163 VAL A C 1
ATOM 1300 O O . VAL A 1 163 ? 6.844 2.163 -4.359 1.00 98.38 163 VAL A O 1
ATOM 1303 N N . ARG A 1 164 ? 6.067 1.374 -6.320 1.00 97.19 164 ARG A N 1
ATOM 1304 C CA . ARG A 1 164 ? 5.800 2.662 -6.963 1.00 97.19 164 ARG A CA 1
ATOM 1305 C C . ARG A 1 164 ? 4.316 2.982 -6.852 1.00 97.19 164 ARG A C 1
ATOM 1307 O O . ARG A 1 164 ? 3.491 2.184 -7.277 1.00 97.19 164 ARG A O 1
ATOM 1314 N N . PHE A 1 165 ? 3.980 4.168 -6.373 1.00 98.00 165 PHE A N 1
ATOM 1315 C CA . PHE A 1 165 ? 2.617 4.689 -6.356 1.00 98.00 165 PHE A CA 1
ATOM 1316 C C . PHE A 1 165 ? 2.451 5.683 -7.496 1.00 98.00 165 PHE A C 1
ATOM 1318 O O . PHE A 1 165 ? 3.209 6.649 -7.567 1.00 98.00 165 PHE A O 1
ATOM 1325 N N . GLU A 1 166 ? 1.486 5.459 -8.382 1.00 96.25 166 GLU A N 1
ATOM 1326 C CA . GLU A 1 166 ? 1.204 6.336 -9.522 1.00 96.25 166 GLU A CA 1
ATOM 1327 C C . GLU A 1 166 ? -0.171 6.985 -9.366 1.00 96.25 166 GLU A C 1
ATOM 1329 O O . GLU A 1 166 ? -1.187 6.291 -9.312 1.00 96.25 166 GLU A O 1
ATOM 1334 N N . VAL A 1 167 ? -0.221 8.319 -9.313 1.00 96.00 167 VAL A N 1
ATOM 1335 C CA . VAL A 1 167 ? -1.491 9.052 -9.236 1.00 96.00 167 VAL A CA 1
ATOM 1336 C C . VAL A 1 167 ? -2.038 9.251 -10.645 1.00 96.00 167 VAL A C 1
ATOM 1338 O O . VAL A 1 167 ? -1.527 10.064 -11.420 1.00 96.00 167 VAL A O 1
ATOM 1341 N N . LEU A 1 168 ? -3.110 8.531 -10.975 1.00 93.50 168 LEU A N 1
ATOM 1342 C CA . LEU A 1 168 ? -3.753 8.614 -12.278 1.00 93.50 168 LEU A CA 1
ATOM 1343 C C . LEU A 1 168 ? -4.141 10.043 -12.636 1.00 93.50 168 LEU A C 1
ATOM 1345 O O . LEU A 1 168 ? -4.745 10.775 -11.855 1.00 93.50 168 LEU A O 1
ATOM 1349 N N . GLY A 1 169 ? -3.859 10.387 -13.889 1.00 87.94 169 GLY A N 1
ATOM 1350 C CA . GLY A 1 169 ? -4.106 11.721 -14.416 1.00 87.94 169 GLY A CA 1
ATOM 1351 C C . GLY A 1 169 ? -2.983 12.712 -14.129 1.00 87.94 169 GLY A C 1
ATOM 1352 O O . GLY A 1 169 ? -3.072 13.819 -14.649 1.00 87.94 169 GLY A O 1
ATOM 1353 N N . THR A 1 170 ? -1.933 12.310 -13.398 1.00 89.75 170 THR A N 1
ATOM 1354 C CA . THR A 1 170 ? -0.766 13.155 -13.123 1.00 89.75 170 THR A CA 1
ATOM 1355 C C . THR A 1 170 ? 0.552 12.423 -13.351 1.00 89.75 170 THR A C 1
ATOM 1357 O O . THR A 1 170 ? 0.621 11.205 -13.204 1.00 89.75 170 THR A O 1
ATOM 1360 N N . ILE A 1 171 ? 1.635 13.141 -13.635 1.00 87.19 171 ILE A N 1
ATOM 1361 C CA . ILE A 1 171 ? 2.987 12.546 -13.671 1.00 87.19 171 ILE A CA 1
ATOM 1362 C C . ILE A 1 171 ? 3.599 12.281 -12.283 1.00 87.19 171 ILE A C 1
ATOM 1364 O O . ILE A 1 171 ? 4.717 11.771 -12.193 1.00 87.19 171 ILE A O 1
ATOM 1368 N N . ILE A 1 172 ? 2.892 12.624 -11.203 1.00 89.69 172 ILE A N 1
ATOM 1369 C CA . ILE A 1 172 ? 3.395 12.468 -9.840 1.00 89.69 172 ILE A CA 1
ATOM 1370 C C . ILE A 1 172 ? 3.361 10.993 -9.443 1.00 89.69 172 ILE A C 1
ATOM 1372 O O . ILE A 1 172 ? 2.339 10.307 -9.537 1.00 89.69 172 ILE A O 1
ATOM 1376 N N . SER A 1 173 ? 4.514 10.511 -8.989 1.00 93.69 173 SER A N 1
ATOM 1377 C CA . SER A 1 173 ? 4.670 9.172 -8.441 1.00 93.69 173 SER A CA 1
ATOM 1378 C C . SER A 1 173 ? 5.678 9.170 -7.300 1.00 93.69 173 SER A C 1
ATOM 1380 O O . SER A 1 173 ? 6.560 10.026 -7.246 1.00 93.69 173 SER A O 1
ATOM 1382 N N . MET A 1 174 ? 5.548 8.204 -6.396 1.00 94.69 174 MET A N 1
ATOM 1383 C CA . MET A 1 174 ? 6.472 7.998 -5.280 1.00 94.69 174 MET A CA 1
ATOM 1384 C C . MET A 1 174 ? 6.973 6.563 -5.264 1.00 94.69 174 MET A C 1
ATOM 1386 O O . MET A 1 174 ? 6.246 5.650 -5.648 1.00 94.69 174 MET A O 1
ATOM 1390 N N . LEU A 1 175 ? 8.212 6.369 -4.819 1.00 95.81 175 LEU A N 1
ATOM 1391 C CA . LEU A 1 175 ? 8.819 5.054 -4.654 1.00 95.81 175 LEU A CA 1
ATOM 1392 C C . LEU A 1 175 ? 9.087 4.809 -3.167 1.00 95.81 175 LEU A C 1
ATOM 1394 O O . LEU A 1 175 ? 9.830 5.561 -2.539 1.00 95.81 175 LEU A O 1
ATOM 1398 N N . SER A 1 176 ? 8.520 3.735 -2.629 1.00 96.31 176 SER A N 1
ATOM 1399 C CA . SER A 1 176 ? 8.784 3.253 -1.271 1.00 96.31 176 SER A CA 1
ATOM 1400 C C . SER A 1 176 ? 9.328 1.830 -1.313 1.00 96.31 176 SER A C 1
ATOM 1402 O O . SER A 1 176 ? 9.274 1.156 -2.341 1.00 96.31 176 SER A O 1
ATOM 1404 N N . PHE A 1 177 ? 9.873 1.363 -0.195 1.00 96.44 177 PHE A N 1
ATOM 1405 C CA . PHE A 1 177 ? 10.461 0.033 -0.086 1.00 96.44 177 PHE A CA 1
ATOM 1406 C C . PHE A 1 177 ? 9.832 -0.699 1.085 1.00 96.44 177 PHE A C 1
ATOM 1408 O O . PHE A 1 177 ? 9.710 -0.139 2.169 1.00 96.44 177 PHE A O 1
ATOM 1415 N N . PHE A 1 178 ? 9.473 -1.959 0.870 1.00 95.31 178 PHE A N 1
ATOM 1416 C CA . PHE A 1 178 ? 8.891 -2.812 1.898 1.00 95.31 178 PHE A CA 1
ATOM 1417 C C . PHE A 1 178 ? 9.810 -4.012 2.143 1.00 95.31 178 PHE A C 1
ATOM 1419 O O . PHE A 1 178 ? 10.280 -4.620 1.177 1.00 95.31 178 PHE A O 1
ATOM 1426 N N . PRO A 1 179 ? 10.127 -4.354 3.405 1.00 93.50 179 PRO A N 1
ATOM 1427 C CA . PRO A 1 179 ? 10.983 -5.494 3.698 1.00 93.50 179 PRO A CA 1
ATOM 1428 C C . PRO A 1 179 ? 10.302 -6.797 3.271 1.00 93.50 179 PRO A C 1
ATOM 1430 O O . PRO A 1 179 ? 9.165 -7.073 3.644 1.00 93.50 179 PRO A O 1
ATOM 1433 N N . GLN A 1 180 ? 11.022 -7.611 2.506 1.00 92.06 180 GLN A N 1
ATOM 1434 C CA . GLN A 1 180 ? 10.643 -8.983 2.203 1.00 92.06 180 GLN A CA 1
ATOM 1435 C C . GLN A 1 180 ? 11.321 -9.921 3.193 1.00 92.06 180 GLN A C 1
ATOM 1437 O O . GLN A 1 180 ? 12.468 -9.699 3.594 1.00 92.06 180 GLN A O 1
ATOM 1442 N N . ARG A 1 181 ? 10.610 -10.980 3.571 1.00 89.38 181 ARG A N 1
ATOM 1443 C CA . ARG A 1 181 ? 11.107 -11.999 4.489 1.00 89.38 181 ARG A CA 1
ATOM 1444 C C . ARG A 1 181 ? 10.918 -13.387 3.889 1.00 89.38 181 ARG A C 1
ATOM 1446 O O . ARG A 1 181 ? 9.988 -13.588 3.114 1.00 89.38 181 ARG A O 1
ATOM 1453 N N . HIS A 1 182 ? 11.798 -14.311 4.249 1.00 86.44 182 HIS A N 1
ATOM 1454 C CA . HIS A 1 182 ? 11.539 -15.740 4.132 1.00 86.44 182 HIS A CA 1
ATOM 1455 C C . HIS A 1 182 ? 10.373 -16.125 5.059 1.00 86.44 182 HIS A C 1
ATOM 1457 O O . HIS A 1 182 ? 10.167 -15.438 6.067 1.00 86.44 182 HIS A O 1
ATOM 1463 N N . PRO A 1 183 ? 9.620 -17.197 4.754 1.00 79.38 183 PRO A N 1
ATOM 1464 C CA . PRO A 1 183 ? 8.535 -17.647 5.609 1.00 79.38 183 PRO A CA 1
ATOM 1465 C C . PRO A 1 183 ? 9.090 -17.995 6.977 1.00 79.38 183 PRO A C 1
ATOM 1467 O O . PRO A 1 183 ? 10.194 -18.536 7.092 1.00 79.38 183 PRO A O 1
ATOM 1470 N N . SER A 1 184 ? 8.301 -17.728 8.011 1.00 78.94 184 SER A N 1
ATOM 1471 C CA . SER A 1 184 ? 8.614 -18.262 9.331 1.00 78.94 184 SER A CA 1
ATOM 1472 C C . SER A 1 184 ? 8.670 -19.798 9.273 1.00 78.94 184 SER A C 1
ATOM 1474 O O . SER A 1 184 ? 7.766 -20.402 8.685 1.00 78.94 184 SER A O 1
ATOM 1476 N N . PRO A 1 185 ? 9.657 -20.450 9.922 1.00 74.44 185 PRO A N 1
ATOM 1477 C CA . PRO A 1 185 ? 9.688 -21.907 10.061 1.00 74.44 185 PRO A CA 1
ATOM 1478 C C . PRO A 1 185 ? 8.377 -22.471 10.614 1.00 74.44 185 PRO A C 1
ATOM 1480 O O . PRO A 1 185 ? 7.924 -23.511 10.159 1.00 74.44 185 PRO A O 1
ATOM 1483 N N . VAL A 1 186 ? 7.703 -21.722 11.496 1.00 71.44 186 VAL A N 1
ATOM 1484 C CA . VAL A 1 186 ? 6.400 -22.099 12.062 1.00 71.44 186 VAL A CA 1
ATOM 1485 C C . VAL A 1 186 ? 5.343 -22.299 10.971 1.00 71.44 186 VAL A C 1
ATOM 1487 O O . VAL A 1 186 ? 4.594 -23.266 11.025 1.00 71.44 186 VAL A O 1
ATOM 1490 N N . ILE A 1 187 ? 5.302 -21.440 9.945 1.00 68.25 187 ILE A N 1
ATOM 1491 C CA . ILE A 1 187 ? 4.386 -21.634 8.808 1.00 68.25 187 ILE A CA 1
ATOM 1492 C C . ILE A 1 187 ? 4.813 -22.830 7.965 1.00 68.25 187 ILE A C 1
ATOM 1494 O O . ILE A 1 187 ? 3.956 -23.573 7.504 1.00 68.25 187 ILE A O 1
ATOM 1498 N N . MET A 1 188 ? 6.119 -23.027 7.766 1.00 65.88 188 MET A N 1
ATOM 1499 C CA . MET A 1 188 ? 6.621 -24.162 6.985 1.00 65.88 188 MET A CA 1
ATOM 1500 C C . MET A 1 188 ? 6.351 -25.516 7.652 1.00 65.88 188 MET A C 1
ATOM 1502 O O . MET A 1 188 ? 6.276 -26.521 6.953 1.00 65.88 188 MET A O 1
ATOM 1506 N N . GLU A 1 189 ? 6.226 -25.537 8.978 1.00 66.12 189 GLU A N 1
ATOM 1507 C CA . GLU A 1 189 ? 5.891 -26.718 9.778 1.00 66.12 189 GLU A CA 1
ATOM 1508 C C . GLU A 1 189 ? 4.380 -26.928 9.940 1.00 66.12 189 GLU A C 1
ATOM 1510 O O . GLU A 1 189 ? 3.956 -27.993 10.384 1.00 66.12 189 GLU A O 1
ATOM 1515 N N . THR A 1 190 ? 3.558 -25.931 9.599 1.00 67.38 190 THR A N 1
ATOM 1516 C CA . THR A 1 190 ? 2.104 -26.075 9.664 1.00 67.38 190 THR A CA 1
ATOM 1517 C C . THR A 1 190 ? 1.610 -26.735 8.377 1.00 67.38 190 THR A C 1
ATOM 1519 O O . THR A 1 190 ? 1.848 -26.212 7.288 1.00 67.38 190 THR A O 1
ATOM 1522 N N . ASP A 1 191 ? 0.891 -27.855 8.495 1.00 65.19 191 ASP A N 1
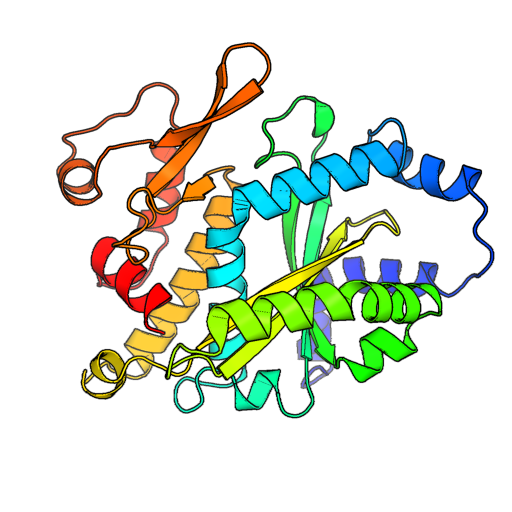ATOM 1523 C CA . ASP A 1 191 ? 0.239 -28.562 7.380 1.00 65.19 191 ASP A CA 1
ATOM 1524 C C . ASP A 1 191 ? -0.975 -27.770 6.850 1.00 65.19 191 ASP A C 1
ATOM 1526 O O . ASP A 1 191 ? -2.115 -28.233 6.890 1.00 65.19 191 ASP A O 1
ATOM 1530 N N . PHE A 1 192 ? -0.761 -26.538 6.387 1.00 69.56 192 PHE A N 1
ATOM 1531 C CA . PHE A 1 192 ? -1.802 -25.819 5.665 1.00 69.56 192 PHE A CA 1
ATOM 1532 C C . PHE A 1 192 ? -1.999 -26.451 4.291 1.00 69.56 192 PHE A C 1
ATOM 1534 O O . PHE A 1 192 ? -1.034 -26.652 3.543 1.00 69.56 192 PHE A O 1
ATOM 1541 N N . ASP A 1 193 ? -3.255 -26.712 3.932 1.00 82.75 193 ASP A N 1
ATOM 1542 C CA . ASP A 1 193 ? -3.578 -27.089 2.565 1.00 82.75 193 ASP A CA 1
ATOM 1543 C C . ASP A 1 193 ? -3.203 -25.950 1.602 1.00 82.75 193 ASP A C 1
ATOM 1545 O O . ASP A 1 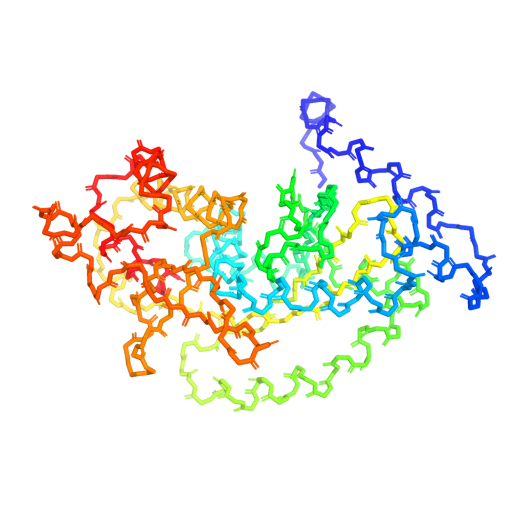193 ? -3.319 -24.757 1.905 1.00 82.75 193 ASP A O 1
ATOM 1549 N N . VAL A 1 194 ? -2.724 -26.315 0.413 1.00 81.75 194 VAL A N 1
ATOM 1550 C CA . VAL A 1 194 ? -2.286 -25.344 -0.599 1.00 81.75 194 VAL A CA 1
ATOM 1551 C C . VAL A 1 194 ? -3.451 -24.450 -1.024 1.00 81.75 194 VAL A C 1
ATOM 1553 O O . VAL A 1 194 ? -3.240 -23.261 -1.286 1.00 81.75 194 VAL A O 1
ATOM 1556 N N . GLU A 1 195 ? -4.668 -24.996 -1.081 1.00 86.56 195 GLU A N 1
ATOM 1557 C CA . GLU A 1 195 ? -5.850 -24.211 -1.425 1.00 86.56 195 GLU A CA 1
ATOM 1558 C C . GLU A 1 195 ? -6.227 -23.239 -0.301 1.00 86.56 195 GLU A C 1
ATOM 1560 O O . GLU A 1 195 ? -6.478 -22.069 -0.593 1.00 86.56 195 GLU A O 1
ATOM 1565 N N . ASP A 1 196 ? -6.150 -23.652 0.967 1.00 85.94 196 ASP A N 1
ATOM 1566 C CA . ASP A 1 196 ? -6.380 -22.765 2.118 1.00 85.94 196 ASP A CA 1
ATOM 1567 C C . ASP A 1 196 ? -5.409 -21.580 2.118 1.00 85.94 196 ASP A C 1
ATOM 1569 O O . ASP A 1 196 ? -5.806 -20.425 2.295 1.00 85.94 196 ASP A O 1
ATOM 1573 N N . MET A 1 197 ? -4.132 -21.832 1.824 1.00 84.12 197 MET A N 1
ATOM 1574 C CA . MET A 1 197 ? -3.131 -20.771 1.705 1.00 84.12 197 MET A CA 1
ATOM 1575 C C . MET A 1 197 ? -3.416 -19.830 0.535 1.00 84.12 197 MET A C 1
ATOM 1577 O O . MET A 1 197 ? -3.205 -18.619 0.642 1.00 84.12 197 MET A O 1
ATOM 1581 N N . ARG A 1 198 ? -3.908 -20.360 -0.590 1.00 88.62 198 ARG A N 1
ATOM 1582 C CA . ARG A 1 198 ? -4.308 -19.544 -1.741 1.00 88.62 198 ARG A CA 1
ATOM 1583 C C . ARG A 1 198 ? -5.493 -18.649 -1.391 1.00 88.62 198 ARG A C 1
ATOM 1585 O O . ARG A 1 198 ? -5.479 -17.470 -1.744 1.00 88.62 198 ARG A O 1
ATOM 1592 N N . ILE A 1 199 ? -6.480 -19.186 -0.675 1.00 91.62 199 ILE A N 1
ATOM 1593 C CA . ILE A 1 199 ? -7.630 -18.432 -0.168 1.00 91.62 199 ILE A CA 1
ATOM 1594 C C . ILE A 1 199 ? -7.158 -17.332 0.790 1.00 91.62 199 ILE A C 1
ATOM 1596 O O . ILE A 1 199 ? -7.561 -16.180 0.628 1.00 91.62 199 ILE A O 1
ATOM 1600 N N . ALA A 1 200 ? -6.254 -17.653 1.719 1.00 89.94 200 ALA A N 1
ATOM 1601 C CA . ALA A 1 200 ? -5.691 -16.688 2.657 1.00 89.94 200 ALA A CA 1
ATOM 1602 C C . ALA A 1 200 ? -4.928 -15.557 1.941 1.00 89.94 200 ALA A C 1
ATOM 1604 O O . ALA A 1 200 ? -5.129 -14.390 2.266 1.00 89.94 200 ALA A O 1
ATOM 1605 N N . ILE A 1 201 ? -4.106 -15.859 0.928 1.00 91.56 201 ILE A N 1
ATOM 1606 C CA . ILE A 1 201 ? -3.417 -14.834 0.117 1.00 91.56 201 ILE A CA 1
ATOM 1607 C C . ILE A 1 201 ? -4.425 -13.906 -0.569 1.00 91.56 201 ILE A C 1
ATOM 1609 O O . ILE A 1 201 ? -4.278 -12.683 -0.545 1.00 91.56 201 ILE A O 1
ATOM 1613 N N . ASP A 1 202 ? -5.457 -14.479 -1.179 1.00 94.00 202 ASP A N 1
ATOM 1614 C CA . ASP A 1 202 ? -6.518 -13.723 -1.837 1.00 94.00 202 ASP A CA 1
ATOM 1615 C C . ASP A 1 202 ? -7.269 -12.812 -0.849 1.00 94.00 202 ASP A C 1
ATOM 1617 O O . ASP A 1 202 ? -7.608 -11.669 -1.171 1.00 94.00 202 ASP A O 1
ATOM 1621 N N . ASP A 1 203 ? -7.509 -13.296 0.367 1.00 94.81 203 ASP A N 1
ATOM 1622 C CA . ASP A 1 203 ? -8.117 -12.527 1.448 1.00 94.81 203 ASP A CA 1
ATOM 1623 C C . ASP A 1 203 ? -7.192 -11.433 1.981 1.00 94.81 203 ASP A C 1
ATOM 1625 O O . ASP A 1 203 ? -7.668 -10.340 2.285 1.00 94.81 203 ASP A O 1
ATOM 1629 N N . ALA A 1 204 ? -5.876 -11.657 2.004 1.00 93.75 204 ALA A N 1
ATOM 1630 C CA . ALA A 1 204 ? -4.890 -10.627 2.322 1.00 93.75 204 ALA A CA 1
ATOM 1631 C C . ALA A 1 204 ? -4.970 -9.463 1.328 1.00 93.75 204 ALA A C 1
ATOM 1633 O O . ALA A 1 204 ? -4.979 -8.297 1.737 1.00 93.75 204 ALA A O 1
ATOM 1634 N N . VAL A 1 205 ? -5.091 -9.761 0.027 1.00 95.50 205 VAL A N 1
ATOM 1635 C CA . VAL A 1 205 ? -5.306 -8.747 -1.019 1.00 95.50 205 VAL A CA 1
ATOM 1636 C C . VAL A 1 205 ? -6.623 -8.005 -0.784 1.00 95.50 205 VAL A C 1
ATOM 1638 O O . VAL A 1 205 ? -6.630 -6.774 -0.767 1.00 95.50 205 VAL A O 1
ATOM 1641 N N . ARG A 1 206 ? -7.733 -8.724 -0.557 1.00 95.75 206 ARG A N 1
ATOM 1642 C CA . ARG A 1 206 ? -9.055 -8.107 -0.323 1.00 95.75 206 ARG A CA 1
ATOM 1643 C C . ARG A 1 206 ? -9.056 -7.209 0.908 1.00 95.75 206 ARG A C 1
ATOM 1645 O O . ARG A 1 206 ? -9.538 -6.081 0.830 1.00 95.75 206 ARG A O 1
ATOM 1652 N N . LEU A 1 207 ? -8.501 -7.682 2.021 1.00 95.31 207 LEU A N 1
ATOM 1653 C CA . LEU A 1 207 ? -8.422 -6.939 3.274 1.00 95.31 207 LEU A CA 1
ATOM 1654 C C . LEU A 1 207 ? -7.571 -5.677 3.112 1.00 95.31 207 LEU A C 1
ATOM 1656 O O . LEU A 1 207 ? -7.996 -4.588 3.498 1.00 95.31 207 LEU A O 1
ATOM 1660 N N . SER A 1 208 ? -6.371 -5.803 2.546 1.00 96.12 208 SER A N 1
ATOM 1661 C CA . SER A 1 208 ? -5.455 -4.670 2.398 1.00 96.12 208 SER A CA 1
ATOM 1662 C C . SER A 1 208 ? -5.995 -3.626 1.418 1.00 96.12 208 SER A C 1
ATOM 1664 O O . SER A 1 208 ? -6.062 -2.448 1.758 1.00 96.12 208 SER A O 1
ATOM 1666 N N . GLU A 1 209 ? -6.486 -4.034 0.248 1.00 97.00 209 GLU A N 1
ATOM 1667 C CA . GLU A 1 209 ? -7.090 -3.112 -0.719 1.00 97.00 209 GLU A CA 1
ATOM 1668 C C . GLU A 1 209 ? -8.375 -2.476 -0.184 1.00 97.00 209 GLU A C 1
ATOM 1670 O O . GLU A 1 209 ? -8.562 -1.258 -0.253 1.00 97.00 209 GLU A O 1
ATOM 1675 N N . GLY A 1 210 ? -9.257 -3.298 0.387 1.00 96.06 210 GLY A N 1
ATOM 1676 C CA . GLY A 1 210 ? -10.523 -2.857 0.952 1.00 96.06 210 GLY A CA 1
ATOM 1677 C C . GLY A 1 210 ? -10.336 -1.898 2.122 1.00 96.06 210 GLY A C 1
ATOM 1678 O O . GLY A 1 210 ? -11.052 -0.902 2.198 1.00 96.06 210 GLY A O 1
ATOM 1679 N N . SER A 1 211 ? -9.350 -2.130 2.992 1.00 95.56 211 SER A N 1
ATOM 1680 C CA . SER A 1 211 ? -9.044 -1.229 4.111 1.00 95.56 211 SER A CA 1
ATOM 1681 C C . SER A 1 211 ? -8.496 0.118 3.635 1.00 95.56 211 SER A C 1
ATOM 1683 O O . SER A 1 211 ? -9.027 1.154 4.050 1.00 95.56 211 SER A O 1
ATOM 1685 N N . MET A 1 212 ? -7.547 0.122 2.688 1.00 96.44 212 MET A N 1
ATOM 1686 C CA . MET A 1 212 ? -7.047 1.347 2.047 1.00 96.44 212 MET A CA 1
ATOM 1687 C C . MET A 1 212 ? -8.190 2.151 1.414 1.00 96.44 212 MET A C 1
ATOM 1689 O O . MET A 1 212 ? -8.341 3.347 1.662 1.00 96.44 212 MET A O 1
ATOM 1693 N N . ASN A 1 213 ? -9.063 1.484 0.656 1.00 96.06 213 ASN A N 1
ATOM 1694 C CA . ASN A 1 213 ? -10.173 2.129 -0.047 1.00 96.06 213 ASN A CA 1
ATOM 1695 C C . ASN A 1 213 ? -11.323 2.560 0.877 1.00 96.06 213 ASN A C 1
ATOM 1697 O O . ASN A 1 213 ? -12.061 3.499 0.558 1.00 96.06 213 ASN A O 1
ATOM 1701 N N . ALA A 1 214 ? -11.476 1.905 2.027 1.00 92.81 214 ALA A N 1
ATOM 1702 C CA . ALA A 1 214 ? -12.436 2.266 3.063 1.00 92.81 214 ALA A CA 1
ATOM 1703 C C . ALA A 1 214 ? -11.946 3.416 3.963 1.00 92.81 214 ALA A C 1
ATOM 1705 O O . ALA A 1 214 ? -12.761 4.014 4.676 1.00 92.81 214 ALA A O 1
ATOM 1706 N N . GLY A 1 215 ? -10.650 3.749 3.919 1.00 91.94 215 GLY A N 1
ATOM 1707 C CA . GLY A 1 215 ? -10.023 4.695 4.840 1.00 91.94 215 GLY A CA 1
ATOM 1708 C C . GLY A 1 215 ? -9.826 4.124 6.244 1.00 91.94 215 GLY A C 1
ATOM 1709 O O . GLY A 1 215 ? -9.870 4.881 7.215 1.00 91.94 215 GLY A O 1
ATOM 1710 N N . LEU A 1 216 ? -9.678 2.802 6.349 1.00 93.12 216 LEU A N 1
ATOM 1711 C CA . LEU A 1 216 ? -9.421 2.079 7.590 1.00 93.12 216 LEU A CA 1
ATOM 1712 C C . LEU A 1 216 ? -7.911 1.880 7.709 1.00 93.12 216 LEU A C 1
ATOM 1714 O O . LEU A 1 216 ? -7.355 0.954 7.130 1.00 93.12 216 LEU A O 1
ATOM 1718 N N . ALA A 1 217 ? -7.240 2.770 8.434 1.00 94.12 217 ALA A N 1
ATOM 1719 C CA . ALA A 1 217 ? -5.794 2.698 8.594 1.00 94.12 217 ALA A CA 1
ATOM 1720 C C . ALA A 1 217 ? -5.443 1.640 9.642 1.00 94.12 217 ALA A C 1
ATOM 1722 O O . ALA A 1 217 ? -5.778 1.807 10.817 1.00 94.12 217 ALA A O 1
ATOM 1723 N N . PHE A 1 218 ? -4.775 0.570 9.224 1.00 94.44 218 PHE A N 1
ATOM 1724 C CA . PHE A 1 218 ? -4.300 -0.484 10.115 1.00 94.44 218 PHE A CA 1
ATOM 1725 C C . PHE A 1 218 ? -2.927 -0.125 10.688 1.00 94.44 218 PHE A C 1
ATOM 1727 O O . PHE A 1 218 ? -2.035 0.289 9.943 1.00 94.44 218 PHE A O 1
ATOM 1734 N N . ARG A 1 219 ? -2.747 -0.283 12.004 1.00 92.88 219 ARG A N 1
ATOM 1735 C CA . ARG A 1 219 ? -1.453 -0.097 12.680 1.00 92.88 219 ARG A CA 1
ATOM 1736 C C . ARG A 1 219 ? -1.248 -1.123 13.786 1.00 92.88 219 ARG A C 1
ATOM 1738 O O . ARG A 1 219 ? -2.189 -1.483 14.489 1.00 92.88 219 ARG A O 1
ATOM 1745 N N . CYS A 1 220 ? -0.004 -1.549 13.964 1.00 90.19 220 CYS A N 1
ATOM 1746 C CA . CYS A 1 220 ? 0.414 -2.323 15.128 1.00 90.19 220 CYS A CA 1
ATOM 1747 C C . CYS A 1 220 ? 0.494 -1.372 16.333 1.00 90.19 220 CYS A C 1
ATOM 1749 O O . CYS A 1 220 ? 1.174 -0.347 16.257 1.00 90.19 220 CYS A O 1
ATOM 1751 N N . ILE A 1 221 ? -0.220 -1.681 17.419 1.00 83.88 221 ILE A N 1
ATOM 1752 C CA . ILE A 1 221 ? -0.197 -0.864 18.647 1.00 83.88 221 ILE A CA 1
ATOM 1753 C C . ILE A 1 221 ? 1.010 -1.221 19.513 1.00 83.88 221 ILE A C 1
ATOM 1755 O O . ILE A 1 221 ? 1.592 -0.345 20.149 1.00 83.88 221 ILE A O 1
ATOM 1759 N N . ASP A 1 222 ? 1.398 -2.495 19.512 1.00 78.56 222 ASP A N 1
ATOM 1760 C CA . ASP A 1 222 ? 2.541 -2.989 20.262 1.00 78.56 222 ASP A CA 1
ATOM 1761 C C . ASP A 1 222 ? 3.779 -3.075 19.347 1.00 78.56 222 ASP A C 1
ATOM 1763 O O . ASP A 1 222 ? 3.789 -3.859 18.393 1.00 78.56 222 ASP A O 1
ATOM 1767 N N . PRO A 1 223 ? 4.844 -2.297 19.615 1.00 66.94 223 PRO A N 1
ATOM 1768 C CA . PRO A 1 223 ? 6.103 -2.402 18.883 1.00 66.94 223 PRO A CA 1
ATOM 1769 C C . PRO A 1 223 ? 6.782 -3.771 19.028 1.00 66.94 223 PRO A C 1
ATOM 1771 O O . PRO A 1 223 ? 7.593 -4.137 18.179 1.00 66.94 223 PRO A O 1
ATOM 1774 N N . HIS A 1 224 ? 6.481 -4.507 20.102 1.00 66.50 224 HIS A N 1
ATOM 1775 C CA . HIS A 1 224 ? 7.022 -5.835 20.388 1.00 66.50 224 HIS A CA 1
ATOM 1776 C C . HIS A 1 224 ? 6.165 -6.953 19.793 1.00 66.50 224 HIS A C 1
ATOM 1778 O O . HIS A 1 224 ? 6.693 -8.019 19.482 1.00 66.50 224 HIS A O 1
ATOM 1784 N N . ASN A 1 225 ? 4.873 -6.698 19.577 1.00 66.50 225 ASN A N 1
ATOM 1785 C CA . ASN A 1 225 ? 3.960 -7.600 18.888 1.00 66.50 225 ASN A CA 1
ATOM 1786 C C . ASN A 1 225 ? 3.457 -6.955 17.593 1.00 66.50 225 ASN A C 1
ATOM 1788 O O . ASN A 1 225 ? 2.327 -6.473 17.487 1.00 66.50 225 ASN A O 1
ATOM 1792 N N . THR A 1 226 ? 4.312 -6.978 16.570 1.00 64.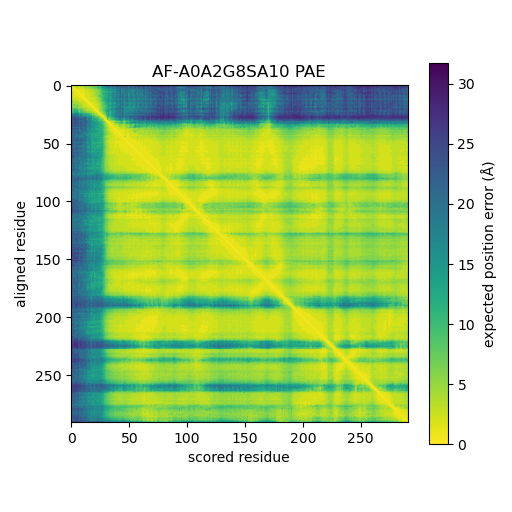38 226 THR A N 1
ATOM 1793 C CA . THR A 1 226 ? 3.970 -6.439 15.248 1.00 64.38 226 THR A CA 1
ATOM 1794 C C . THR A 1 226 ? 2.957 -7.300 14.493 1.00 64.38 226 THR A C 1
ATOM 1796 O O . THR A 1 226 ? 2.511 -6.895 13.427 1.00 64.38 226 THR A O 1
ATOM 1799 N N . HIS A 1 227 ? 2.589 -8.476 15.014 1.00 69.25 227 HIS A N 1
ATOM 1800 C CA . HIS A 1 227 ? 1.803 -9.467 14.276 1.00 69.25 227 HIS A CA 1
ATOM 1801 C C . HIS A 1 227 ? 0.310 -9.146 14.188 1.00 69.25 227 HIS A C 1
ATOM 1803 O O . HIS A 1 227 ? -0.406 -9.746 13.390 1.00 69.25 227 HIS A O 1
ATOM 1809 N N . VAL A 1 228 ? -0.178 -8.215 15.010 1.00 84.06 228 VAL A N 1
ATOM 1810 C CA . VAL A 1 228 ? -1.605 -7.910 15.101 1.00 84.06 228 VAL A CA 1
ATOM 1811 C C . VAL A 1 228 ? -1.821 -6.421 14.882 1.00 84.06 228 VAL A C 1
ATOM 1813 O O . VAL A 1 228 ? -1.707 -5.602 15.795 1.00 84.06 228 VAL A O 1
ATOM 1816 N N . ALA A 1 229 ? -2.138 -6.060 13.641 1.00 92.25 229 ALA A N 1
ATOM 1817 C CA . ALA A 1 229 ? -2.576 -4.712 13.326 1.00 92.25 229 ALA A CA 1
ATOM 1818 C C . ALA A 1 229 ? -4.053 -4.524 13.686 1.00 92.25 229 ALA A C 1
ATOM 1820 O O . ALA A 1 229 ? -4.897 -5.395 13.451 1.00 92.25 229 ALA A O 1
ATOM 1821 N N . LEU A 1 230 ? -4.366 -3.354 14.233 1.00 93.44 230 LEU A N 1
ATOM 1822 C CA . LEU A 1 230 ? -5.724 -2.943 14.551 1.00 93.44 230 LEU A CA 1
ATOM 1823 C C . LEU A 1 230 ? -6.169 -1.865 13.564 1.00 93.44 230 LEU A C 1
ATOM 1825 O O . LEU A 1 230 ? -5.366 -0.996 13.210 1.00 93.44 230 LEU A O 1
ATOM 1829 N N . PRO A 1 231 ? -7.428 -1.897 13.101 1.00 93.94 231 PRO A N 1
ATOM 1830 C CA . PRO A 1 231 ? -7.973 -0.815 12.308 1.00 93.94 231 PRO A CA 1
ATOM 1831 C C . PRO A 1 231 ? -8.182 0.406 13.202 1.00 93.94 231 PRO A C 1
ATOM 1833 O O . PRO A 1 231 ? -8.537 0.299 14.374 1.00 93.94 231 PRO A O 1
ATOM 1836 N N . GLY A 1 232 ? -8.007 1.586 12.630 1.00 92.75 232 GLY A N 1
ATOM 1837 C CA . GLY A 1 232 ? -8.242 2.841 13.323 1.00 92.75 232 GLY A CA 1
ATOM 1838 C C . GLY A 1 232 ? -8.619 3.959 12.371 1.00 92.75 232 GLY A C 1
ATOM 1839 O O . GLY A 1 232 ? -8.755 3.770 11.157 1.00 92.75 232 GLY A O 1
ATOM 1840 N N . LYS A 1 233 ? -8.804 5.145 12.943 1.00 88.81 233 LYS A N 1
ATOM 1841 C CA . LYS A 1 233 ? -9.131 6.364 12.202 1.00 88.81 233 LYS A CA 1
ATOM 1842 C C . LYS A 1 233 ? -8.205 7.492 12.617 1.00 88.81 233 LYS A C 1
ATOM 1844 O O . LYS A 1 233 ? -7.735 7.550 13.748 1.00 88.81 233 LYS A O 1
ATOM 1849 N N . PHE A 1 234 ? -7.984 8.420 11.696 1.00 90.50 234 PHE A N 1
ATOM 1850 C CA . PHE A 1 234 ? -7.316 9.666 12.027 1.00 90.50 234 PHE A CA 1
ATOM 1851 C C . PHE A 1 234 ? -8.335 10.666 12.550 1.00 90.50 234 PHE A C 1
ATOM 1853 O O . PHE A 1 234 ? -9.277 11.036 11.845 1.00 90.50 234 PHE A O 1
ATOM 1860 N N . VAL A 1 235 ? -8.129 11.110 13.782 1.00 89.62 235 VAL A N 1
ATOM 1861 C CA . VAL A 1 235 ? -8.872 12.206 14.392 1.00 89.62 235 VAL A CA 1
ATOM 1862 C C . VAL A 1 235 ? -8.003 13.452 14.419 1.00 89.62 235 VAL A C 1
ATOM 1864 O O . VAL A 1 235 ? -6.773 13.390 14.492 1.00 89.62 235 VAL A O 1
ATOM 1867 N N . ARG A 1 236 ? -8.643 14.615 14.332 1.00 88.50 236 ARG A N 1
ATOM 1868 C CA . ARG A 1 236 ? -7.931 15.884 14.412 1.00 88.50 236 ARG A CA 1
ATOM 1869 C C . ARG A 1 236 ? -7.840 16.305 15.874 1.00 88.50 236 ARG A C 1
ATOM 1871 O O . ARG A 1 236 ? -8.847 16.678 16.464 1.00 88.50 236 ARG A O 1
ATOM 1878 N N . SER A 1 237 ? -6.634 16.286 16.432 1.00 89.56 237 SER A N 1
ATOM 1879 C CA . SER A 1 237 ? -6.335 16.740 17.792 1.00 89.56 237 SER A CA 1
ATOM 1880 C C . SER A 1 237 ? -5.248 17.810 17.740 1.00 89.56 237 SER A C 1
ATOM 1882 O O . SER A 1 237 ? -4.221 17.637 17.087 1.00 89.56 237 SER A O 1
ATOM 1884 N N . ASN A 1 238 ? -5.483 18.969 18.363 1.00 87.62 238 ASN A N 1
ATOM 1885 C CA . ASN A 1 238 ? -4.535 20.094 18.377 1.00 87.62 238 ASN A CA 1
ATOM 1886 C C . ASN A 1 238 ? -4.014 20.496 16.981 1.00 87.62 238 ASN A C 1
ATOM 1888 O O . ASN A 1 238 ? -2.822 20.724 16.782 1.00 87.62 238 ASN A O 1
ATOM 1892 N N . LYS A 1 239 ? -4.921 20.570 15.994 1.00 87.19 239 LYS A N 1
ATOM 1893 C CA . LYS A 1 239 ? -4.634 20.854 14.569 1.00 87.19 239 LYS A CA 1
ATOM 1894 C C . LYS A 1 239 ? -3.757 19.813 13.858 1.00 87.19 239 LYS A C 1
ATOM 1896 O O . LYS A 1 239 ? -3.485 20.003 12.676 1.00 87.19 239 LYS A O 1
ATOM 1901 N N . ARG A 1 240 ? -3.379 18.719 14.521 1.00 86.81 240 ARG A N 1
ATOM 1902 C CA . ARG A 1 240 ? -2.635 17.597 13.946 1.00 86.81 240 ARG A CA 1
ATOM 1903 C C . ARG A 1 240 ? -3.544 16.386 13.785 1.00 86.81 240 ARG A C 1
ATOM 1905 O O . ARG A 1 240 ? -4.543 16.246 14.488 1.00 86.81 240 ARG A O 1
ATOM 1912 N N . TRP A 1 241 ? -3.206 15.532 12.835 1.00 89.25 241 TRP A N 1
ATOM 1913 C CA . TRP A 1 241 ? -3.851 14.238 12.684 1.00 89.25 241 TRP A CA 1
ATOM 1914 C C . TRP A 1 241 ? -3.188 13.244 13.635 1.00 89.25 241 TRP A C 1
ATOM 1916 O O . TRP A 1 241 ? -1.969 13.094 13.622 1.00 89.25 241 TRP A O 1
ATOM 1926 N N . ALA A 1 242 ? -3.991 12.591 14.469 1.00 92.00 242 ALA A N 1
ATOM 1927 C CA . ALA A 1 242 ? -3.562 11.507 15.339 1.00 92.00 242 ALA A CA 1
ATOM 1928 C C . ALA A 1 242 ? -4.347 10.252 14.963 1.00 92.00 242 ALA A C 1
ATOM 1930 O O . ALA A 1 242 ? -5.558 10.319 14.756 1.00 92.00 242 ALA A O 1
ATOM 1931 N N . TRP A 1 243 ? -3.650 9.126 14.832 1.00 93.56 243 TRP A N 1
ATOM 1932 C CA . TRP A 1 243 ? -4.303 7.840 14.635 1.00 93.56 243 TRP A CA 1
ATOM 1933 C C . TRP A 1 243 ? -4.798 7.316 15.982 1.00 93.56 243 TRP A C 1
ATOM 1935 O O . TRP A 1 243 ? -4.031 7.280 16.943 1.00 93.56 243 TRP A O 1
ATOM 1945 N N . GLU A 1 244 ? -6.057 6.898 16.027 1.00 92.00 244 GLU A N 1
ATOM 1946 C CA . GLU A 1 244 ? -6.664 6.239 17.179 1.00 92.00 244 GLU A CA 1
ATOM 1947 C C . GLU A 1 244 ? -7.201 4.867 16.760 1.00 92.00 244 GLU A C 1
ATOM 1949 O O . GLU A 1 244 ? -7.863 4.767 15.714 1.00 92.00 244 GLU A O 1
ATOM 1954 N N . PRO A 1 245 ? -6.939 3.813 17.555 1.00 93.50 245 PRO A N 1
ATOM 1955 C CA . PRO A 1 245 ? -7.480 2.493 17.281 1.00 93.50 245 PRO A CA 1
ATOM 1956 C C . PRO A 1 245 ? -9.003 2.506 17.396 1.00 93.50 245 PRO A C 1
ATOM 1958 O O . PRO A 1 245 ? -9.579 3.200 18.233 1.00 93.50 245 PRO A O 1
ATOM 1961 N N . ALA A 1 246 ? -9.665 1.715 16.557 1.00 92.62 246 ALA A N 1
ATOM 1962 C CA . ALA A 1 246 ? -11.110 1.547 16.619 1.00 92.62 246 ALA A CA 1
ATOM 1963 C C . ALA A 1 246 ? -11.531 0.795 17.885 1.00 92.62 246 ALA A C 1
ATOM 1965 O O . ALA A 1 246 ? -12.563 1.094 18.466 1.00 92.62 246 ALA A O 1
ATOM 1966 N N . PHE A 1 247 ? -10.735 -0.176 18.315 1.00 92.62 247 PHE A N 1
ATOM 1967 C CA . PHE A 1 247 ? -10.967 -0.997 19.497 1.00 92.62 247 PHE A CA 1
ATOM 1968 C C . PHE A 1 247 ? -9.616 -1.501 20.029 1.00 92.62 247 PHE A C 1
ATOM 1970 O O . PHE A 1 247 ? -8.633 -1.482 19.281 1.00 92.62 247 PHE A O 1
ATOM 1977 N N . PRO A 1 248 ? -9.533 -1.905 21.309 1.00 90.50 248 PRO A N 1
ATOM 1978 C CA . PRO A 1 248 ? -8.263 -2.278 21.932 1.00 90.50 248 PRO A CA 1
ATOM 1979 C C . PRO A 1 248 ? -7.714 -3.625 21.447 1.00 90.50 248 PRO A C 1
ATOM 1981 O O . PRO A 1 248 ? -6.499 -3.794 21.409 1.00 90.50 248 PRO A O 1
ATOM 1984 N N . ASP A 1 249 ? -8.584 -4.561 21.063 1.00 90.38 249 ASP A N 1
ATOM 1985 C CA . ASP A 1 249 ? -8.202 -5.910 20.648 1.00 90.38 249 ASP A CA 1
ATOM 1986 C C . ASP A 1 249 ? -9.281 -6.579 19.778 1.00 90.38 249 ASP A C 1
ATOM 1988 O O . ASP A 1 249 ? -10.465 -6.229 19.815 1.00 90.38 249 ASP A O 1
ATOM 1992 N N . TRP A 1 250 ? -8.854 -7.547 18.964 1.00 89.62 250 TRP A N 1
ATOM 1993 C CA . TRP A 1 250 ? -9.745 -8.285 18.068 1.00 89.62 250 TRP A CA 1
ATOM 1994 C C . TRP A 1 250 ? -10.706 -9.218 18.800 1.00 89.62 250 TRP A C 1
ATOM 1996 O O . TRP A 1 250 ? -11.818 -9.407 18.318 1.00 89.62 250 TRP A O 1
ATOM 2006 N N . GLU A 1 251 ? -10.311 -9.792 19.935 1.00 89.50 251 GLU A N 1
ATOM 2007 C CA . GLU A 1 251 ? -11.117 -10.777 20.661 1.00 89.50 251 GLU A CA 1
ATOM 2008 C C . GLU A 1 251 ? -12.425 -10.147 21.150 1.00 89.50 251 GLU A C 1
ATOM 2010 O O . GLU A 1 251 ? -13.511 -10.578 20.759 1.00 89.50 251 GLU A O 1
ATOM 2015 N N . GLY A 1 252 ? -12.339 -9.029 21.870 1.00 89.00 252 GLY A N 1
ATOM 2016 C CA . GLY A 1 252 ? -13.513 -8.303 22.327 1.00 89.00 252 GLY A CA 1
ATOM 2017 C C . GLY A 1 252 ? -14.329 -7.691 21.186 1.00 89.00 252 GLY A C 1
ATOM 2018 O O . GLY A 1 252 ? -15.553 -7.600 21.294 1.00 89.00 252 GLY A O 1
ATOM 2019 N N . TYR A 1 253 ? -13.704 -7.316 20.063 1.00 89.25 253 TYR A N 1
ATOM 2020 C CA . TYR A 1 253 ? -14.453 -6.868 18.883 1.00 89.25 253 TYR A CA 1
ATOM 2021 C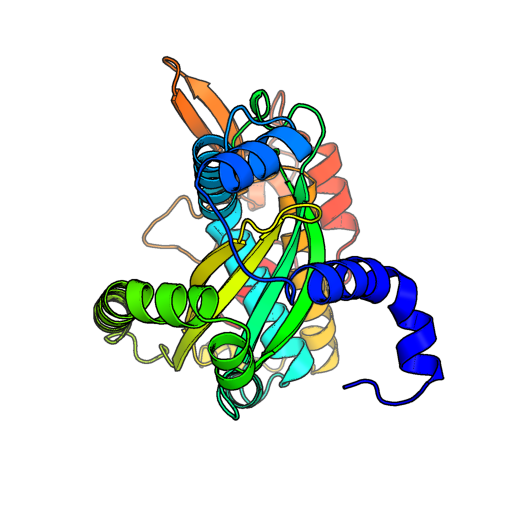 C . TYR A 1 253 ? -15.297 -8.001 18.287 1.00 89.25 253 TYR A C 1
ATOM 2023 O O . TYR A 1 253 ? -16.481 -7.801 18.007 1.00 89.25 253 TYR A O 1
ATOM 2031 N N . MET A 1 254 ? -14.713 -9.192 18.130 1.00 85.94 254 MET A N 1
ATOM 2032 C CA . MET A 1 254 ? -15.395 -10.364 17.571 1.00 85.94 254 MET A CA 1
ATOM 2033 C C . MET A 1 254 ? -16.514 -10.877 18.486 1.00 85.94 254 MET A C 1
ATOM 2035 O O . MET A 1 254 ? -17.540 -11.340 17.996 1.00 85.94 254 MET A O 1
ATOM 2039 N N . GLU A 1 255 ? -16.366 -10.722 19.801 1.00 89.50 255 GLU A N 1
ATOM 2040 C CA . GLU A 1 255 ? -17.417 -11.004 20.787 1.00 89.50 255 GLU A CA 1
ATOM 2041 C C . GLU A 1 255 ? -18.517 -9.927 20.841 1.00 89.50 255 GLU A C 1
ATOM 2043 O O . GLU A 1 255 ? -19.494 -10.067 21.578 1.00 89.50 255 GLU A O 1
ATOM 2048 N N . GLY A 1 256 ? -18.376 -8.831 20.087 1.00 88.31 256 GLY A N 1
ATOM 2049 C CA . GLY A 1 256 ? -19.337 -7.729 20.071 1.00 88.31 256 GLY A CA 1
ATOM 2050 C C . GLY A 1 256 ? -19.284 -6.825 21.306 1.00 88.31 256 GLY A C 1
ATOM 2051 O O . GLY A 1 256 ? -20.223 -6.064 21.536 1.00 88.31 256 GLY A O 1
ATOM 2052 N N . LYS A 1 257 ? -18.197 -6.864 22.093 1.00 89.44 257 LYS A N 1
ATOM 2053 C CA . LYS A 1 257 ? -18.002 -5.997 23.273 1.00 89.44 257 LYS A CA 1
ATOM 2054 C C . LYS A 1 257 ? -17.790 -4.526 22.901 1.00 89.44 257 LYS A C 1
ATOM 2056 O O . LYS A 1 257 ? -17.980 -3.652 23.746 1.00 89.44 257 LYS A O 1
ATOM 2061 N N . TYR A 1 258 ? -17.403 -4.245 21.655 1.00 85.94 258 TYR A N 1
ATOM 2062 C CA . TYR A 1 258 ? -17.085 -2.900 21.177 1.00 85.94 258 TYR A CA 1
ATOM 2063 C C . TYR A 1 258 ? -17.975 -2.486 19.997 1.00 85.94 258 TYR A C 1
ATOM 2065 O O . TYR A 1 258 ? -17.993 -3.149 18.962 1.00 85.94 258 TYR A O 1
ATOM 2073 N N . ASP A 1 259 ? -18.640 -1.333 20.122 1.00 79.81 259 ASP A N 1
ATOM 2074 C CA . ASP A 1 259 ? -19.257 -0.608 19.002 1.00 79.81 259 ASP A CA 1
ATOM 2075 C C . ASP A 1 259 ? -18.680 0.815 18.937 1.00 79.81 259 ASP A C 1
ATOM 2077 O O . ASP A 1 259 ? -19.205 1.741 19.561 1.00 79.81 259 ASP A O 1
ATOM 2081 N N . PRO A 1 260 ? -17.519 0.991 18.286 1.00 73.38 260 PRO A N 1
ATOM 2082 C CA . PRO A 1 260 ? -16.770 2.227 18.417 1.00 73.38 260 PRO A CA 1
ATOM 2083 C C . PRO A 1 260 ? -17.467 3.415 17.738 1.00 73.38 260 PRO A C 1
ATOM 2085 O O . PRO A 1 260 ? -17.631 3.430 16.513 1.00 73.38 260 PRO A O 1
ATOM 2088 N N . PRO A 1 261 ? -17.839 4.463 18.498 1.00 67.31 261 PRO A N 1
ATOM 2089 C CA . PRO A 1 261 ? -18.576 5.593 17.957 1.00 67.31 261 PRO A CA 1
ATOM 2090 C C . PRO A 1 261 ? -17.762 6.347 16.897 1.00 67.31 261 PRO A C 1
ATOM 2092 O O . PRO A 1 261 ? -16.584 6.688 17.062 1.00 67.31 261 PRO A O 1
ATOM 2095 N N . GLY A 1 262 ? -18.406 6.615 15.758 1.00 67.38 262 GLY A N 1
ATOM 2096 C CA . GLY A 1 262 ? -17.793 7.307 14.623 1.00 67.38 262 GLY A CA 1
ATOM 2097 C C . GLY A 1 262 ? -16.652 6.534 13.954 1.00 67.38 262 GLY A C 1
ATOM 2098 O O . GLY A 1 262 ? -15.867 7.138 13.222 1.00 67.38 262 GLY A O 1
ATOM 2099 N N . PHE A 1 263 ? -16.496 5.246 14.252 1.00 76.56 263 PHE A N 1
ATOM 2100 C CA . PHE A 1 263 ? -15.781 4.309 13.400 1.00 76.56 263 PHE A CA 1
ATOM 2101 C C . PHE A 1 263 ? -16.807 3.644 12.484 1.00 76.56 263 PHE A C 1
ATOM 2103 O O . PHE A 1 263 ? -17.919 3.333 12.905 1.00 76.56 263 PHE A O 1
ATOM 2110 N N . ASP A 1 264 ? -16.457 3.455 11.217 1.00 80.38 264 ASP A N 1
ATOM 2111 C CA . ASP A 1 264 ? -17.360 2.838 10.250 1.00 80.38 264 ASP A CA 1
ATOM 2112 C C . ASP A 1 264 ? -17.348 1.314 10.441 1.00 80.38 264 ASP A C 1
ATOM 2114 O O . ASP A 1 264 ? -16.746 0.560 9.672 1.00 80.38 264 ASP A O 1
ATOM 2118 N N . SER A 1 265 ? -17.969 0.866 11.538 1.00 81.69 265 SER A N 1
ATOM 2119 C CA . SER A 1 265 ? -18.035 -0.545 11.921 1.00 81.69 265 SER A CA 1
ATOM 2120 C C . SER A 1 265 ? -18.742 -1.378 10.852 1.00 81.69 265 SER A C 1
ATOM 2122 O O . SER A 1 265 ? -18.411 -2.548 10.683 1.00 81.69 265 SER A O 1
ATOM 2124 N N . LEU A 1 266 ? -19.639 -0.770 10.068 1.00 85.38 266 LEU A N 1
ATOM 2125 C CA . LEU A 1 266 ? -20.278 -1.394 8.913 1.00 85.38 266 LEU A CA 1
ATOM 2126 C C . LEU A 1 266 ? -19.284 -1.682 7.788 1.00 85.38 266 LEU A C 1
ATOM 2128 O O . LEU A 1 266 ? -19.301 -2.791 7.260 1.00 85.38 266 LEU A O 1
ATOM 2132 N N . LYS A 1 267 ? -18.386 -0.749 7.442 1.00 89.69 267 LYS A N 1
ATOM 2133 C CA . LYS A 1 267 ? -17.325 -1.028 6.458 1.00 89.69 267 LYS A CA 1
ATOM 2134 C C . LYS A 1 267 ? -16.393 -2.135 6.916 1.00 89.69 267 LYS A C 1
ATOM 2136 O O . LYS A 1 267 ? -16.073 -3.005 6.113 1.00 89.69 267 LYS A O 1
ATOM 2141 N N . LEU A 1 268 ? -15.984 -2.132 8.186 1.00 90.50 268 LEU A N 1
ATOM 2142 C CA . LEU A 1 268 ? -15.124 -3.196 8.703 1.00 90.50 268 LEU A CA 1
ATOM 2143 C C . LEU A 1 268 ? -15.844 -4.553 8.688 1.00 90.50 268 LEU A C 1
ATOM 2145 O O . LEU A 1 268 ? -15.288 -5.522 8.183 1.00 90.50 268 LEU A O 1
ATOM 2149 N N . LYS A 1 269 ? -17.099 -4.617 9.150 1.00 89.50 269 LYS A N 1
ATOM 2150 C CA . LYS A 1 269 ? -17.924 -5.838 9.089 1.00 89.50 269 LYS A CA 1
ATOM 2151 C C . LYS A 1 269 ? -18.126 -6.316 7.651 1.00 89.50 269 LYS A C 1
ATOM 2153 O O . LYS A 1 269 ? -18.006 -7.506 7.375 1.00 89.50 269 LYS A O 1
ATOM 2158 N N . SER A 1 270 ? -18.397 -5.398 6.724 1.00 91.06 270 SER A N 1
ATOM 2159 C CA . SER A 1 270 ? -18.532 -5.709 5.298 1.00 91.06 270 SER A CA 1
ATOM 2160 C C . SER A 1 270 ? -17.230 -6.241 4.705 1.00 91.06 270 SER A C 1
ATOM 2162 O O . SER A 1 270 ? -17.274 -7.127 3.860 1.00 91.06 270 SER A O 1
ATOM 2164 N N . LEU A 1 271 ? -16.082 -5.714 5.131 1.00 92.00 271 LEU A N 1
ATOM 2165 C CA . LEU A 1 271 ? -14.780 -6.178 4.670 1.00 92.00 271 LEU A CA 1
ATOM 2166 C C . LEU A 1 271 ? -14.480 -7.581 5.206 1.00 92.00 271 LEU A C 1
ATOM 2168 O O . LEU A 1 271 ? -14.155 -8.467 4.424 1.00 92.00 271 LEU A O 1
ATOM 2172 N N . ILE A 1 272 ? -14.672 -7.805 6.508 1.00 91.38 272 ILE A N 1
ATOM 2173 C CA . ILE A 1 272 ? -14.443 -9.105 7.158 1.00 91.38 272 ILE A CA 1
ATOM 2174 C C . ILE A 1 272 ? -15.378 -10.178 6.588 1.00 91.38 272 ILE A C 1
ATOM 2176 O O . ILE A 1 272 ? -14.932 -11.269 6.264 1.00 91.38 272 ILE A O 1
ATOM 2180 N N . SER A 1 273 ? -16.660 -9.864 6.391 1.00 91.06 273 SER A N 1
ATOM 2181 C CA . SER A 1 273 ? -17.626 -10.807 5.798 1.00 91.06 273 SER A CA 1
ATOM 2182 C C . SER A 1 273 ? -17.367 -11.129 4.323 1.00 91.06 273 SER A C 1
ATOM 2184 O O . SER A 1 273 ? -17.958 -12.069 3.799 1.00 91.06 273 SER A O 1
ATOM 2186 N N . SER A 1 274 ? -16.505 -10.365 3.644 1.00 92.56 274 SER A N 1
ATOM 2187 C CA . SER A 1 274 ? -16.088 -10.656 2.266 1.00 92.56 274 SER A CA 1
ATOM 2188 C C . SER A 1 274 ? -14.908 -11.627 2.171 1.00 92.56 274 SER A C 1
ATOM 2190 O O . SER A 1 274 ? -14.595 -12.089 1.069 1.00 92.56 274 SER A O 1
ATOM 2192 N N . LEU A 1 275 ? -14.252 -11.913 3.301 1.00 93.62 275 LEU A N 1
ATOM 2193 C CA . LEU A 1 275 ? -13.165 -12.883 3.383 1.00 93.62 275 LEU A CA 1
ATOM 2194 C C . LEU A 1 275 ? -13.743 -14.297 3.262 1.00 93.62 275 LEU A C 1
ATOM 2196 O O . LEU A 1 275 ? -14.863 -14.566 3.696 1.00 93.62 275 LEU A O 1
ATOM 2200 N N . LYS A 1 276 ? -12.996 -15.182 2.609 1.00 93.00 276 LYS A N 1
ATOM 2201 C CA . LYS A 1 276 ? -13.427 -16.544 2.270 1.00 93.00 276 LYS A CA 1
ATOM 2202 C C . LYS A 1 276 ? -12.786 -17.612 3.146 1.00 93.00 276 LYS A C 1
ATOM 2204 O O . LYS A 1 276 ? -13.315 -18.713 3.220 1.00 93.00 276 LYS A O 1
ATOM 2209 N N . SER A 1 277 ? -11.648 -17.302 3.749 1.00 87.88 277 SER A N 1
AT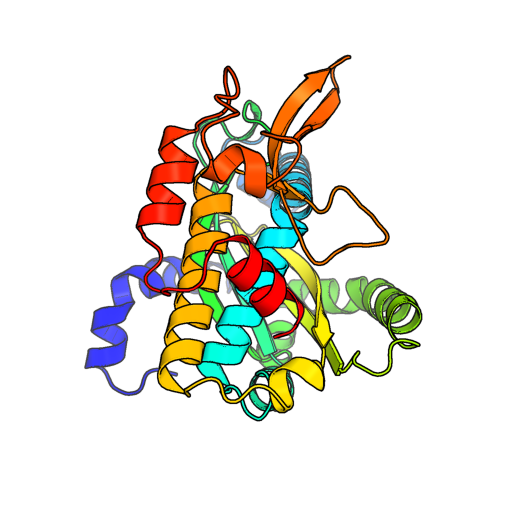OM 2210 C CA . SER A 1 277 ? -10.942 -18.174 4.669 1.00 87.88 277 SER A CA 1
ATOM 2211 C C . SER A 1 277 ? -11.801 -18.464 5.895 1.00 87.88 277 SER A C 1
ATOM 2213 O O . SER A 1 277 ? -12.427 -17.564 6.455 1.00 87.88 277 SER A O 1
ATOM 2215 N N . GLU A 1 278 ? -11.776 -19.714 6.350 1.00 85.00 278 GLU A N 1
ATOM 2216 C CA . GLU A 1 278 ? -12.417 -20.122 7.604 1.00 85.00 278 GLU A CA 1
ATOM 2217 C C . GLU A 1 278 ? -11.623 -19.668 8.840 1.00 85.00 278 GLU A C 1
ATOM 2219 O O . GLU A 1 278 ? -12.157 -19.628 9.950 1.00 85.00 278 GLU A O 1
ATOM 2224 N N . ALA A 1 279 ? -10.352 -19.292 8.655 1.00 82.25 279 ALA A N 1
ATOM 2225 C CA . ALA A 1 279 ? -9.531 -18.727 9.716 1.00 82.25 279 ALA A CA 1
ATOM 2226 C C . ALA A 1 279 ? -10.141 -17.425 10.254 1.00 82.25 279 ALA A C 1
ATOM 2228 O O . ALA A 1 279 ? -10.568 -16.545 9.501 1.00 82.25 279 ALA A O 1
ATOM 2229 N N . ASN A 1 280 ? -10.132 -17.276 11.577 1.00 84.06 280 ASN A N 1
ATOM 2230 C CA . ASN A 1 280 ? -10.572 -16.038 12.200 1.00 84.06 280 ASN A CA 1
ATOM 2231 C C . ASN A 1 280 ? -9.599 -14.887 11.885 1.00 84.06 280 ASN A C 1
ATOM 2233 O O . ASN A 1 280 ? -8.465 -15.087 11.447 1.00 84.06 280 ASN A O 1
ATOM 2237 N N . MET A 1 281 ? -10.034 -13.655 12.149 1.00 83.06 281 MET A N 1
ATOM 2238 C CA . MET A 1 281 ? -9.257 -12.465 11.804 1.00 83.06 281 MET A CA 1
ATOM 2239 C C . MET A 1 281 ? -7.856 -12.448 12.435 1.00 83.06 281 MET A C 1
ATOM 2241 O O . MET A 1 281 ? -6.898 -12.024 11.794 1.00 83.06 281 MET A O 1
ATOM 2245 N N . LEU A 1 282 ? -7.717 -12.921 13.676 1.00 82.94 282 LEU A N 1
ATOM 2246 C CA . LEU A 1 282 ? -6.427 -12.955 14.361 1.00 82.94 282 LEU A CA 1
ATOM 2247 C C . LEU A 1 282 ? -5.473 -13.945 13.685 1.00 82.94 282 LEU A C 1
ATOM 2249 O O . LEU A 1 282 ? -4.316 -13.611 13.442 1.00 82.94 282 LEU A O 1
ATOM 2253 N N . GLN A 1 283 ? -5.973 -15.131 13.335 1.00 82.88 283 GLN A N 1
ATOM 2254 C CA . GLN A 1 283 ? -5.217 -16.132 12.586 1.00 82.88 283 GLN A CA 1
ATOM 2255 C C . GLN A 1 283 ? -4.777 -15.576 11.230 1.00 82.88 283 GLN A C 1
ATOM 2257 O O . GLN A 1 283 ? -3.602 -15.683 10.897 1.00 82.88 283 GLN A O 1
ATOM 2262 N N . LEU A 1 284 ? -5.674 -14.908 10.498 1.00 84.31 284 LEU A N 1
ATOM 2263 C CA . LEU A 1 284 ? -5.344 -14.279 9.218 1.00 84.31 284 LEU A CA 1
ATOM 2264 C C . LEU A 1 284 ? -4.249 -13.217 9.353 1.00 84.31 284 LEU A C 1
ATOM 2266 O O . LEU A 1 284 ? -3.298 -13.230 8.582 1.00 84.31 284 LEU A O 1
ATOM 2270 N N . LEU A 1 285 ? -4.332 -12.327 10.345 1.00 84.12 285 LEU A N 1
ATOM 2271 C CA . LEU A 1 285 ? -3.311 -11.294 10.560 1.00 84.12 285 LEU A CA 1
ATOM 2272 C C . LEU A 1 285 ? -1.942 -11.888 10.896 1.00 84.12 285 LEU A C 1
ATOM 2274 O O . LEU A 1 285 ? -0.936 -11.474 10.322 1.00 84.12 285 LEU A O 1
ATOM 2278 N N . VAL A 1 286 ? -1.912 -12.894 11.774 1.00 83.00 286 VAL A N 1
ATOM 2279 C CA . VAL A 1 286 ? -0.679 -13.613 12.115 1.00 83.00 286 VAL A CA 1
ATOM 2280 C C . VAL A 1 286 ? -0.117 -14.321 10.884 1.00 83.00 286 VAL A C 1
ATOM 2282 O O . VAL A 1 286 ? 1.081 -14.223 10.618 1.00 83.00 286 VAL A O 1
ATOM 2285 N N . MET A 1 287 ? -0.975 -14.983 10.102 1.00 81.50 287 MET A N 1
ATOM 2286 C CA . MET A 1 287 ? -0.583 -15.628 8.851 1.00 81.50 287 MET A CA 1
ATOM 2287 C C . MET A 1 287 ? -0.014 -14.617 7.858 1.00 81.50 287 MET A C 1
ATOM 2289 O O . MET A 1 287 ? 1.027 -14.895 7.285 1.00 81.50 287 MET A O 1
ATOM 2293 N N . PHE A 1 288 ? -0.624 -13.444 7.676 1.00 82.69 288 PHE A N 1
ATOM 2294 C CA . PHE A 1 288 ? -0.156 -12.431 6.719 1.00 82.69 288 PHE A CA 1
ATOM 2295 C C . PHE A 1 288 ? 1.188 -11.804 7.098 1.00 82.69 288 PHE A C 1
ATOM 2297 O O . PHE A 1 288 ? 1.922 -11.356 6.221 1.00 82.69 288 PHE A O 1
ATOM 2304 N N . GLU A 1 289 ? 1.510 -11.758 8.389 1.00 77.69 289 GLU A N 1
ATOM 2305 C CA . GLU A 1 289 ? 2.803 -11.274 8.880 1.00 77.69 289 GLU A CA 1
ATOM 2306 C C . GLU A 1 289 ? 3.909 -12.334 8.780 1.00 77.69 289 GLU A C 1
ATOM 2308 O O . GLU A 1 289 ? 5.085 -11.996 8.595 1.00 77.69 289 GLU A O 1
ATOM 2313 N N . ALA A 1 290 ? 3.544 -13.610 8.922 1.00 74.62 290 ALA A N 1
ATOM 2314 C CA . ALA A 1 290 ? 4.482 -14.727 8.911 1.00 74.62 290 ALA A CA 1
ATOM 2315 C C . ALA A 1 290 ? 4.696 -15.353 7.517 1.00 74.62 290 ALA A C 1
ATOM 2317 O O . ALA A 1 290 ? 5.779 -15.901 7.277 1.00 74.62 290 ALA A O 1
ATOM 2318 N N . LEU A 1 291 ? 3.704 -15.260 6.619 1.00 66.62 291 LEU A N 1
ATOM 2319 C CA . LEU A 1 291 ? 3.850 -15.353 5.158 1.00 66.62 291 LEU A CA 1
ATOM 2320 C C . LEU A 1 291 ? 4.750 -14.230 4.745 1.00 66.62 291 LEU A C 1
ATOM 2322 O O . LEU A 1 291 ? 5.786 -14.415 4.066 1.00 66.62 291 LEU A O 1
#

Nearest PDB structures (foldseek):
  8k5p-assembly1_O  TM=1.877E-01  e=1.711E-01  Saccharomyces cerevisiae S288C
  8dyu-assembly1_A  TM=2.958E-01  e=5.281E+00  Homo sa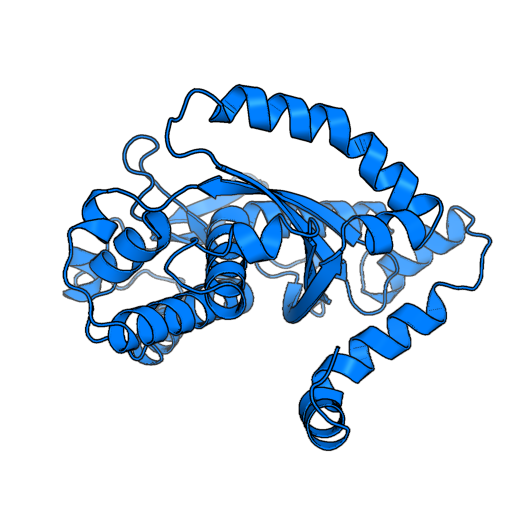piens
  2jbp-assembly7_G  TM=2.024E-01  e=6.995E+00  Homo sapiens

Organism: NCBI:txid1077348

InterPro domains:
  IPR002893 Zinc finger, MYND-type [PF01753] (1-19)

Foldseek 3Di:
DAPDPVRCVVCVVVVVLVVVVLVVLPDDDDDLVVQQVQCVQLPHRGNVRVQVLVVLQCVLLVVLVLLQVQLVLCLVQHDVFSSLCVCVVVHKEKEWEWEADVPLVVDHSLARIATDDIDIDGPVCQCVSDPVSVVLVVVCPVVLVVVCVVCVPPPFFDGWHWYKYDHRSGPDIDIDIHTDGHFDVVVVPDPDDSVLVNLLSVLSNLLSNLCSNVQFRWADPDPVCRLDTATWHFDQDPNDTDTDGQDDDDVCVVVVVDDRPPDPVVSVVVSLVVRDRPDDPSRSSNNSVND

Radius of gyration: 19.53 Å; Cα contacts (8 Å, |Δi|>4): 427; chains: 1; bounding box: 42×54×50 Å

Mean predicted aligned error: 7.54 Å

Sequence (291 aa):
MYCSKECQKNDWAHHKAMCKYITRRDRENWGKDRLDTEGQLVGFKDATELSDALSDWIDTNHWAVGIYAKAHALREGGLRDSGLKFTQNPPKVLVIGLLCLPGARALPPGRGFRVIGHDWITVERYKSGSAIDLENWNHTLPTQRSMRERFGDNSLFAGLLPVRFEVLGTIISMLSFFPQRHPSPVIMETDFDVEDMRIAIDDAVRLSEGSMNAGLAFRCIDPHNTHVALPGKFVRSNKRWAWEPAFPDWEGYMEGKYDPPGFDSLKLKSLISSLKSEANMLQLLVMFEAL

pLDDT: mean 86.29, std 12.07, range [47.69, 98.44]

Secondary structure (DSSP, 8-state):
--SSHHHHHHTHHHHHHHHHHHHHHTS----HHHHHHHHHHTT-SSHHHHHHHHHHHHHHTHHHHHHHHHHHHHHHH-TTTTTHHHHHTTBEEEEEEEEEPTTGGGS-GGGSEEEEEEEEEEHHHHHTS-HHHHHHHHHTHHHHHHHHHHHTTSTTEEEEEEEEEEETTSS-EEEEEEEEEPPPHHHHHS---HHHHHHHHHHHHHHHHHHHHHT-EEEES-SS-TT-EEEEEEEEETTEEEEEESSS-HHHHHTT----TTS-HHHHHHHHTT---SS-HHHHHHHHHH-